Protein AF-A0A953W0I8-F1 (afdb_monomer)

Radius of gyration: 24.33 Å; Cα contacts (8 Å, |Δi|>4): 456; chains: 1; bounding box: 40×57×98 Å

Structure (mmCIF, N/CA/C/O backbone):
data_AF-A0A953W0I8-F1
#
_entry.id   AF-A0A953W0I8-F1
#
loop_
_atom_site.group_PDB
_atom_site.id
_atom_site.type_symbol
_atom_site.label_atom_id
_atom_site.label_alt_id
_atom_site.label_comp_id
_atom_site.label_asym_id
_atom_site.label_entity_id
_atom_site.label_seq_id
_atom_site.pdbx_PDB_ins_code
_atom_site.Cartn_x
_atom_site.Cartn_y
_atom_site.Cartn_z
_atom_site.occupancy
_atom_site.B_iso_or_equiv
_atom_site.auth_seq_id
_atom_site.auth_comp_id
_atom_site.auth_asym_id
_atom_site.auth_atom_id
_atom_site.pdbx_PDB_model_num
ATOM 1 N N . MET A 1 1 ? 16.256 -38.312 -74.883 1.00 40.97 1 MET A N 1
ATOM 2 C CA . MET A 1 1 ? 16.861 -37.307 -73.980 1.00 40.97 1 MET A CA 1
ATOM 3 C C . MET A 1 1 ? 15.732 -36.549 -73.284 1.00 40.97 1 MET A C 1
ATOM 5 O O . MET A 1 1 ? 15.073 -35.750 -73.932 1.00 40.97 1 MET A O 1
ATOM 9 N N . ARG A 1 2 ? 15.419 -36.870 -72.019 1.00 40.88 2 ARG A N 1
ATOM 10 C CA . ARG A 1 2 ? 14.376 -36.195 -71.220 1.00 40.88 2 ARG A CA 1
ATOM 11 C C . ARG A 1 2 ? 15.061 -35.205 -70.275 1.00 40.88 2 ARG A C 1
ATOM 13 O O . ARG A 1 2 ? 15.873 -35.630 -69.461 1.00 40.88 2 ARG A O 1
ATOM 20 N N . ARG A 1 3 ? 14.778 -33.907 -70.413 1.00 48.88 3 ARG A N 1
ATOM 21 C CA . ARG A 1 3 ? 15.246 -32.860 -69.489 1.00 48.88 3 ARG A CA 1
ATOM 22 C C . ARG A 1 3 ? 14.227 -32.731 -68.356 1.00 48.88 3 ARG A C 1
ATOM 24 O O . ARG A 1 3 ? 13.072 -32.412 -68.616 1.00 48.88 3 ARG A O 1
ATOM 31 N N . GLY A 1 4 ? 14.652 -33.051 -67.136 1.00 48.75 4 GLY A N 1
ATOM 32 C CA . GLY A 1 4 ? 13.869 -32.877 -65.916 1.00 48.75 4 GLY A CA 1
ATOM 33 C C . GLY A 1 4 ? 13.930 -31.427 -65.449 1.00 48.75 4 GLY A C 1
ATOM 34 O O . GLY A 1 4 ? 15.011 -30.901 -65.190 1.00 48.75 4 GLY A O 1
ATOM 35 N N . THR A 1 5 ? 12.769 -30.789 -65.373 1.00 65.62 5 THR A N 1
ATOM 36 C CA . THR A 1 5 ? 12.582 -29.453 -64.806 1.00 65.62 5 THR A CA 1
ATOM 37 C C . THR A 1 5 ? 12.522 -29.582 -63.285 1.00 65.62 5 THR A C 1
ATOM 39 O O . THR A 1 5 ? 11.567 -30.146 -62.756 1.00 65.62 5 THR A O 1
ATOM 42 N N . TYR A 1 6 ? 13.542 -29.091 -62.581 1.00 56.19 6 TYR A N 1
ATOM 43 C CA . TYR A 1 6 ? 13.534 -28.992 -61.121 1.00 56.19 6 TYR A CA 1
ATOM 44 C C . TYR A 1 6 ? 12.885 -27.669 -60.710 1.00 56.19 6 TYR A C 1
ATOM 46 O O . TYR A 1 6 ? 13.380 -26.595 -61.048 1.00 56.19 6 TYR A O 1
ATOM 54 N N . LEU A 1 7 ? 11.765 -27.759 -59.992 1.00 57.75 7 LEU A N 1
ATOM 55 C CA . LEU A 1 7 ? 11.126 -26.624 -59.335 1.00 57.75 7 LEU A CA 1
ATOM 56 C C . LEU A 1 7 ? 11.901 -26.333 -58.038 1.00 57.75 7 LEU A C 1
ATOM 58 O O . LEU A 1 7 ? 11.876 -27.131 -57.102 1.00 57.75 7 LEU A O 1
ATOM 62 N N . LEU A 1 8 ? 12.622 -25.214 -57.995 1.00 59.66 8 LEU A N 1
ATOM 63 C CA . LEU A 1 8 ? 13.262 -24.701 -56.782 1.00 59.66 8 LEU A CA 1
ATOM 64 C C . LEU A 1 8 ? 12.187 -24.065 -55.891 1.00 59.66 8 LEU A C 1
ATOM 66 O O . LEU A 1 8 ? 11.743 -22.947 -56.136 1.00 59.66 8 LEU A O 1
ATOM 70 N N . LEU A 1 9 ? 11.761 -24.797 -54.862 1.00 57.03 9 LEU A N 1
ATOM 71 C CA . LEU A 1 9 ? 10.975 -24.262 -53.752 1.00 57.03 9 LEU A CA 1
ATOM 72 C C . LEU A 1 9 ? 11.882 -23.367 -52.897 1.00 57.03 9 LEU A C 1
ATOM 74 O O . LEU A 1 9 ? 12.674 -23.850 -52.090 1.00 57.03 9 LEU A O 1
ATOM 78 N N . THR A 1 10 ? 11.780 -22.053 -53.080 1.00 59.78 10 THR A N 1
ATOM 79 C CA . THR A 1 10 ? 12.361 -21.063 -52.168 1.00 59.78 10 THR A CA 1
ATOM 80 C C . THR A 1 10 ? 11.579 -21.064 -50.859 1.00 59.78 10 THR A C 1
ATOM 82 O O . THR A 1 10 ? 10.475 -20.527 -50.785 1.00 59.78 10 THR A O 1
ATOM 85 N N . VAL A 1 11 ? 12.159 -21.675 -49.829 1.00 58.81 11 VAL A N 1
ATOM 86 C CA . VAL A 1 11 ? 11.712 -21.555 -48.440 1.00 58.81 11 VAL A CA 1
ATOM 87 C C . VAL A 1 11 ? 12.057 -20.141 -47.970 1.00 58.81 11 VAL A C 1
ATOM 89 O O . VAL A 1 11 ? 13.231 -19.797 -47.850 1.00 58.81 11 VAL A O 1
ATOM 92 N N . TRP A 1 12 ? 11.045 -19.301 -47.756 1.00 59.38 12 TRP A N 1
ATOM 93 C CA . TRP A 1 12 ? 11.232 -17.999 -47.118 1.00 59.38 12 TRP A CA 1
ATOM 94 C C . TRP A 1 12 ? 11.411 -18.222 -45.613 1.00 59.38 12 TRP A C 1
ATOM 96 O O . TRP A 1 12 ? 10.558 -18.875 -45.006 1.00 59.38 12 TRP A O 1
ATOM 106 N N . PRO A 1 13 ? 12.488 -17.713 -44.989 1.00 59.22 13 PRO A N 1
ATOM 107 C CA . PRO A 1 13 ? 12.582 -17.717 -43.542 1.00 59.22 13 PRO A CA 1
ATOM 108 C C . PRO A 1 13 ? 11.484 -16.796 -43.008 1.00 59.22 13 PRO A C 1
ATOM 110 O O . PRO A 1 13 ? 11.505 -15.586 -43.234 1.00 59.22 13 PRO A O 1
ATOM 113 N N . LEU A 1 14 ? 10.504 -17.376 -42.318 1.00 62.00 14 LEU A N 1
ATOM 114 C CA . LEU A 1 14 ? 9.618 -16.623 -41.441 1.00 62.00 14 LEU A CA 1
ATOM 115 C C . LEU A 1 14 ? 10.504 -16.056 -40.330 1.00 62.00 14 LEU A C 1
ATOM 117 O O . LEU A 1 14 ? 10.834 -16.755 -39.374 1.00 62.00 14 LEU A O 1
ATOM 121 N N . ALA A 1 15 ? 10.954 -14.813 -40.498 1.00 58.09 15 ALA A N 1
ATOM 122 C CA . ALA A 1 15 ? 11.527 -14.042 -39.411 1.00 58.09 15 ALA A CA 1
ATOM 123 C C . ALA A 1 15 ? 10.448 -13.954 -38.326 1.00 58.09 15 ALA A C 1
ATOM 125 O O . ALA A 1 15 ? 9.425 -13.295 -38.512 1.00 58.09 15 ALA A O 1
ATOM 126 N N . GLY A 1 16 ? 10.633 -14.708 -37.242 1.00 55.56 16 GLY A N 1
ATOM 127 C CA . GLY A 1 16 ? 9.764 -14.627 -36.079 1.00 55.56 16 GLY A CA 1
ATOM 128 C C . GLY A 1 16 ? 9.717 -13.179 -35.606 1.00 55.56 16 GLY A C 1
ATOM 129 O O . GLY A 1 16 ? 10.760 -12.535 -35.491 1.00 55.56 16 GLY A O 1
ATOM 130 N N . LEU A 1 17 ? 8.512 -12.661 -35.379 1.00 57.25 17 LEU A N 1
ATOM 131 C CA . LEU A 1 17 ? 8.310 -11.371 -34.735 1.00 57.25 17 LEU A CA 1
ATOM 132 C C . LEU A 1 17 ? 8.911 -11.473 -33.329 1.00 57.25 17 LEU A C 1
ATOM 134 O O . LEU A 1 17 ? 8.283 -12.024 -32.428 1.00 57.25 17 LEU A O 1
ATOM 138 N N . ALA A 1 18 ? 10.147 -11.007 -33.154 1.00 65.06 18 ALA A N 1
ATOM 139 C CA . ALA A 1 18 ? 10.690 -10.762 -31.830 1.00 65.06 18 ALA A CA 1
ATOM 140 C C . ALA A 1 18 ? 9.845 -9.632 -31.234 1.00 65.06 18 ALA A C 1
ATOM 142 O O . ALA A 1 18 ? 9.978 -8.479 -31.640 1.00 65.06 18 ALA A O 1
ATOM 143 N N . GLN A 1 19 ? 8.893 -9.984 -30.368 1.00 71.38 19 GLN A N 1
ATOM 144 C CA . GLN A 1 19 ? 8.189 -8.987 -29.576 1.00 71.38 19 GLN A CA 1
ATOM 145 C C . GLN A 1 19 ? 9.211 -8.335 -28.653 1.00 71.38 19 GLN A C 1
ATOM 147 O O . GLN A 1 19 ? 9.992 -9.025 -27.997 1.00 71.38 19 GLN A O 1
ATOM 152 N N . ASP A 1 20 ? 9.224 -7.008 -28.663 1.00 83.56 20 ASP A N 1
ATOM 153 C CA . ASP A 1 20 ? 10.023 -6.227 -27.739 1.00 83.56 20 ASP A CA 1
ATOM 154 C C . ASP A 1 20 ? 9.476 -6.456 -26.321 1.00 83.56 20 ASP A C 1
ATOM 156 O O . ASP A 1 20 ? 8.324 -6.130 -26.024 1.00 83.56 20 ASP A O 1
ATOM 160 N N . CYS A 1 21 ? 10.276 -7.120 -25.488 1.00 90.38 21 CYS A N 1
ATOM 161 C CA . CYS A 1 21 ? 9.945 -7.445 -24.102 1.00 90.38 21 CYS A CA 1
ATOM 162 C C . CYS A 1 21 ? 10.618 -6.474 -23.125 1.00 90.38 21 CYS A C 1
ATOM 164 O O . CYS A 1 21 ? 10.757 -6.810 -21.944 1.00 90.38 21 CYS A O 1
ATOM 166 N N . ASP A 1 22 ? 11.074 -5.314 -23.604 1.00 93.69 22 ASP A N 1
ATOM 167 C CA . ASP A 1 22 ? 11.773 -4.345 -22.776 1.00 93.69 22 ASP A CA 1
ATOM 168 C C . ASP A 1 22 ? 10.883 -3.880 -21.620 1.00 93.69 22 ASP A C 1
ATOM 170 O O . ASP A 1 22 ? 9.770 -3.370 -21.784 1.00 93.69 22 ASP A O 1
ATOM 174 N N . VAL A 1 23 ? 11.398 -4.095 -20.410 1.00 96.19 23 VAL A N 1
ATOM 175 C CA . VAL A 1 23 ? 10.730 -3.694 -19.177 1.00 96.19 23 VAL A CA 1
ATOM 176 C C . VAL A 1 23 ? 11.061 -2.238 -18.883 1.00 96.19 23 VAL A C 1
ATOM 178 O O . VAL A 1 23 ? 12.233 -1.856 -18.851 1.00 96.19 23 VAL A O 1
ATOM 181 N N . ALA A 1 24 ? 10.038 -1.437 -18.596 1.00 97.38 24 ALA A N 1
ATOM 182 C CA . ALA A 1 24 ? 10.191 -0.034 -18.235 1.00 97.38 24 ALA A CA 1
ATOM 183 C C . ALA A 1 24 ? 9.480 0.283 -16.915 1.00 97.38 24 ALA A C 1
ATOM 185 O O . ALA A 1 24 ? 8.414 -0.251 -16.621 1.00 97.38 24 ALA A O 1
ATOM 186 N N . LEU A 1 25 ? 10.073 1.179 -16.126 1.00 98.44 25 LEU A N 1
ATOM 187 C CA . LEU A 1 25 ? 9.490 1.721 -14.902 1.00 98.44 25 LEU A CA 1
ATOM 188 C C . LEU A 1 25 ? 9.711 3.234 -14.897 1.00 98.44 25 LEU A C 1
ATOM 190 O O . LEU A 1 25 ? 10.851 3.699 -14.925 1.00 98.44 25 LEU A O 1
ATOM 194 N N . THR A 1 26 ? 8.627 4.004 -14.884 1.00 98.56 26 THR A N 1
ATOM 195 C CA . THR A 1 26 ? 8.666 5.472 -14.902 1.00 98.56 26 THR A CA 1
ATOM 196 C C . THR A 1 26 ? 7.757 6.051 -13.827 1.00 98.56 26 THR A C 1
ATOM 198 O O . THR A 1 26 ? 6.855 5.372 -13.337 1.00 98.56 26 THR A O 1
ATOM 201 N N . ALA A 1 27 ? 8.009 7.301 -13.437 1.00 98.25 27 ALA A N 1
ATOM 202 C CA . ALA A 1 27 ? 7.153 8.009 -12.499 1.00 98.25 27 ALA A CA 1
ATOM 203 C C . ALA A 1 27 ? 7.056 9.494 -12.833 1.00 98.25 27 ALA A C 1
ATOM 205 O O . ALA A 1 27 ? 8.015 10.107 -13.312 1.00 98.25 27 ALA A O 1
ATOM 206 N N . GLN A 1 28 ? 5.902 10.076 -12.528 1.00 97.94 28 GLN A N 1
ATOM 207 C CA . GLN A 1 28 ? 5.607 11.490 -12.700 1.00 97.94 28 GLN A CA 1
ATOM 208 C C . GLN A 1 28 ? 5.030 12.049 -11.397 1.00 97.94 28 GLN A C 1
ATOM 210 O O . GLN A 1 28 ? 4.107 11.483 -10.812 1.00 97.94 28 GLN A O 1
ATOM 215 N N . ALA A 1 29 ? 5.589 13.167 -10.934 1.00 96.50 29 ALA A N 1
ATOM 216 C CA . ALA A 1 29 ? 5.102 13.870 -9.752 1.00 96.50 29 ALA A CA 1
ATOM 217 C C . ALA A 1 29 ? 3.938 14.804 -10.103 1.00 96.50 29 ALA A C 1
ATOM 219 O O . ALA A 1 29 ? 3.983 15.517 -11.107 1.00 96.50 29 ALA A O 1
ATOM 220 N N . ALA A 1 30 ? 2.955 14.868 -9.213 1.00 95.19 30 ALA A N 1
ATOM 221 C CA . ALA A 1 30 ? 1.923 15.897 -9.162 1.00 95.19 30 ALA A CA 1
ATOM 222 C C . ALA A 1 30 ? 1.753 16.354 -7.698 1.00 95.19 30 ALA A C 1
ATOM 224 O O . ALA A 1 30 ? 2.203 15.654 -6.794 1.00 95.19 30 ALA A O 1
ATOM 225 N N . PRO A 1 31 ? 1.137 17.514 -7.403 1.00 93.56 31 PRO A N 1
ATOM 226 C CA . PRO A 1 31 ? 0.945 17.941 -6.016 1.00 93.56 31 PRO A CA 1
ATOM 227 C C . PRO A 1 31 ? 0.287 16.845 -5.163 1.00 93.56 31 PRO A C 1
ATOM 229 O O . PRO A 1 31 ? -0.791 16.350 -5.493 1.00 93.56 31 PRO A O 1
ATOM 232 N N . GLY A 1 32 ? 0.970 16.424 -4.095 1.00 90.94 32 GLY A N 1
ATOM 233 C CA . GLY A 1 32 ? 0.499 15.389 -3.171 1.00 90.94 32 GLY A CA 1
ATOM 234 C C . GLY A 1 32 ? 0.454 13.948 -3.707 1.00 90.94 32 GLY A C 1
ATOM 235 O O . GLY A 1 32 ? 0.084 13.057 -2.945 1.00 90.94 32 GLY A O 1
ATOM 236 N N . THR A 1 33 ? 0.833 13.676 -4.962 1.00 95.31 33 THR A N 1
ATOM 237 C CA . THR A 1 33 ? 0.756 12.331 -5.571 1.00 95.31 33 THR A CA 1
ATOM 238 C C . THR A 1 33 ? 1.920 12.028 -6.519 1.00 95.31 33 THR A C 1
ATOM 240 O O . THR A 1 33 ? 2.614 12.913 -7.016 1.00 95.31 33 THR A O 1
ATOM 243 N N . ILE A 1 34 ? 2.148 10.744 -6.777 1.00 97.00 34 ILE A N 1
ATOM 244 C CA . ILE A 1 34 ? 3.113 10.227 -7.743 1.00 97.00 34 ILE A CA 1
ATOM 245 C C . ILE A 1 34 ? 2.394 9.181 -8.587 1.00 97.00 34 ILE A C 1
ATOM 247 O O . ILE A 1 34 ? 1.910 8.185 -8.055 1.00 97.00 34 ILE A O 1
ATOM 251 N N . SER A 1 35 ? 2.336 9.394 -9.897 1.00 98.00 35 SER A N 1
ATOM 252 C CA . SER A 1 35 ? 1.927 8.352 -10.841 1.00 98.00 35 SER A CA 1
ATOM 253 C C . SER A 1 35 ? 3.139 7.482 -11.156 1.00 98.00 35 SER A C 1
ATOM 255 O O . SER A 1 35 ? 4.207 8.017 -11.448 1.00 98.00 35 SER A O 1
ATOM 257 N N . VAL A 1 36 ? 2.996 6.165 -11.061 1.00 98.38 36 VAL A N 1
ATOM 258 C CA . VAL A 1 36 ? 4.018 5.175 -11.406 1.00 98.38 36 VAL A CA 1
ATOM 259 C C . VAL A 1 36 ? 3.461 4.296 -12.510 1.00 98.38 36 VAL A C 1
ATOM 261 O O . VAL A 1 36 ? 2.373 3.746 -12.367 1.00 98.38 36 VAL A O 1
ATOM 264 N N . HIS A 1 37 ? 4.229 4.151 -13.581 1.00 98.56 37 HIS A N 1
ATOM 265 C CA . HIS A 1 37 ? 3.887 3.317 -14.723 1.00 98.56 37 HIS A CA 1
ATOM 266 C C . HIS A 1 37 ? 4.957 2.241 -14.902 1.00 98.56 37 HIS A C 1
ATOM 268 O O . HIS A 1 37 ? 6.143 2.558 -15.059 1.00 98.56 37 HIS A O 1
ATOM 274 N N . TYR A 1 38 ? 4.536 0.980 -14.863 1.00 98.38 38 TYR A N 1
ATOM 275 C CA . TYR A 1 38 ? 5.368 -0.196 -15.086 1.00 98.38 38 TYR A CA 1
ATOM 276 C C . TYR A 1 38 ? 4.887 -0.954 -16.324 1.00 98.38 38 TYR A C 1
ATOM 278 O O . TYR A 1 38 ? 3.721 -1.321 -16.409 1.00 98.38 38 TYR A O 1
ATOM 286 N N . SER A 1 39 ? 5.806 -1.226 -17.248 1.00 97.94 39 SER A N 1
ATOM 287 C CA . SER A 1 39 ? 5.556 -1.952 -18.493 1.00 97.94 39 SER A CA 1
ATOM 288 C C . SER A 1 39 ? 6.395 -3.220 -18.524 1.00 97.94 39 SER A C 1
ATOM 290 O O . SER A 1 39 ? 7.620 -3.140 -18.464 1.00 97.94 39 SER A O 1
ATOM 292 N N . ALA A 1 40 ? 5.752 -4.375 -18.672 1.00 96.88 40 ALA A N 1
ATOM 293 C CA . ALA A 1 40 ? 6.387 -5.663 -18.933 1.00 96.88 40 ALA A CA 1
ATOM 294 C C . ALA A 1 40 ? 5.580 -6.439 -19.996 1.00 96.88 40 ALA A C 1
ATOM 296 O O . ALA A 1 40 ? 4.850 -7.371 -19.652 1.00 96.88 40 ALA A O 1
ATOM 297 N N . PRO A 1 41 ? 5.704 -6.091 -21.294 1.00 96.00 41 PRO A N 1
ATOM 298 C CA . PRO A 1 41 ? 4.781 -6.541 -22.348 1.00 96.00 41 PRO A CA 1
ATOM 299 C C . PRO A 1 41 ? 4.666 -8.065 -22.501 1.00 96.00 41 PRO A C 1
ATOM 301 O O . PRO A 1 41 ? 3.634 -8.589 -22.913 1.00 96.00 41 PRO A O 1
ATOM 304 N N . CYS A 1 42 ? 5.725 -8.793 -22.142 1.00 95.06 42 CYS A N 1
ATOM 305 C CA . CYS A 1 42 ? 5.791 -10.253 -22.225 1.00 95.06 42 CYS A CA 1
ATOM 306 C C . CYS A 1 42 ? 5.364 -10.964 -20.929 1.00 95.06 42 CYS A C 1
ATOM 308 O O . CYS A 1 42 ? 5.534 -12.177 -20.806 1.00 95.06 42 CYS A O 1
ATOM 310 N N . ALA A 1 43 ? 4.818 -10.223 -19.964 1.00 95.00 43 ALA A N 1
ATOM 311 C CA . ALA A 1 43 ? 4.348 -10.725 -18.680 1.00 95.00 43 ALA A CA 1
ATOM 312 C C . ALA A 1 43 ? 2.930 -10.203 -18.357 1.00 95.00 43 ALA A C 1
ATOM 314 O O . ALA A 1 43 ? 2.760 -9.468 -17.382 1.00 95.00 43 ALA A O 1
ATOM 315 N N . PRO A 1 44 ? 1.903 -10.550 -19.156 1.00 96.38 44 PRO A N 1
ATOM 316 C CA . PRO A 1 44 ? 0.519 -10.196 -18.850 1.00 96.38 44 PRO A CA 1
ATOM 317 C C . PRO A 1 44 ? -0.012 -11.000 -17.655 1.00 96.38 44 PRO A C 1
ATOM 319 O O . PRO A 1 44 ? 0.342 -12.171 -17.494 1.00 96.38 44 PRO A O 1
ATOM 322 N N . TYR A 1 45 ? -0.876 -10.392 -16.836 1.00 94.94 45 TYR A N 1
ATOM 323 C CA . TYR A 1 45 ? -1.443 -11.006 -15.619 1.00 94.94 45 TYR A CA 1
ATOM 324 C C . TYR A 1 45 ? -0.386 -11.552 -14.648 1.00 94.94 45 TYR A C 1
ATOM 326 O O . TYR A 1 45 ? -0.602 -12.528 -13.918 1.00 94.94 45 TYR A O 1
ATOM 334 N N . ALA A 1 46 ? 0.805 -10.960 -14.673 1.00 94.38 46 ALA A N 1
ATOM 335 C CA . ALA A 1 46 ? 1.911 -11.392 -13.851 1.00 94.38 46 ALA A CA 1
ATOM 336 C C . ALA A 1 46 ? 1.770 -10.788 -12.451 1.00 94.38 46 ALA A C 1
ATOM 338 O O . ALA A 1 46 ? 1.560 -9.579 -12.326 1.00 94.38 46 ALA A O 1
ATOM 339 N N . PRO A 1 47 ? 1.923 -11.591 -11.383 1.00 94.69 47 PRO A N 1
ATOM 340 C CA . PRO A 1 47 ? 2.020 -11.042 -10.043 1.00 94.69 47 PRO A CA 1
ATOM 341 C C . PRO A 1 47 ? 3.292 -10.214 -9.913 1.00 94.69 47 PRO A C 1
ATOM 343 O O . PRO A 1 47 ? 4.382 -10.678 -10.268 1.00 94.69 47 PRO A O 1
ATOM 346 N N . VAL A 1 48 ? 3.158 -9.030 -9.330 1.00 94.88 48 VAL A N 1
ATOM 347 C CA . VAL A 1 48 ? 4.287 -8.153 -9.040 1.00 94.88 48 VAL A CA 1
ATOM 348 C C . VAL A 1 48 ? 4.281 -7.738 -7.577 1.00 94.88 48 VAL A C 1
ATOM 350 O O . VAL A 1 48 ? 3.232 -7.578 -6.968 1.00 94.88 48 VAL A O 1
ATOM 353 N N . SER A 1 49 ? 5.462 -7.566 -6.995 1.00 95.19 49 SER A N 1
ATOM 354 C CA . SER A 1 49 ? 5.632 -6.996 -5.660 1.00 95.19 49 SER A CA 1
ATOM 355 C C . SER A 1 49 ? 6.122 -5.563 -5.793 1.00 95.19 49 SER A C 1
ATOM 357 O O . SER A 1 49 ? 7.165 -5.314 -6.398 1.00 95.19 49 SER A O 1
ATOM 359 N N . VAL A 1 50 ? 5.377 -4.621 -5.228 1.00 96.50 50 VAL A N 1
ATOM 360 C CA . VAL A 1 50 ? 5.697 -3.197 -5.226 1.00 96.50 50 VAL A CA 1
ATOM 361 C C . VAL A 1 50 ? 6.174 -2.817 -3.834 1.00 96.50 50 VAL A C 1
ATOM 363 O O . VAL A 1 50 ? 5.445 -2.948 -2.855 1.00 96.50 50 VAL A O 1
ATOM 366 N N . THR A 1 51 ? 7.413 -2.345 -3.730 1.00 96.06 51 THR A N 1
ATOM 367 C CA . THR A 1 51 ? 7.947 -1.751 -2.500 1.00 96.06 51 THR A CA 1
ATOM 368 C C . THR A 1 51 ? 8.005 -0.242 -2.658 1.00 96.06 51 THR A C 1
ATOM 370 O O . THR A 1 51 ? 8.743 0.272 -3.497 1.00 96.06 51 THR A O 1
ATOM 373 N N . TYR A 1 52 ? 7.229 0.461 -1.840 1.00 94.81 52 TYR A N 1
ATOM 374 C CA . TYR A 1 52 ? 7.135 1.914 -1.798 1.00 94.81 52 TYR A CA 1
ATOM 375 C C . TYR A 1 52 ? 7.523 2.396 -0.396 1.00 94.81 52 TYR A C 1
ATOM 377 O O . TYR A 1 52 ? 6.756 2.295 0.567 1.00 94.81 52 TYR A O 1
ATOM 385 N N . GLY A 1 53 ? 8.770 2.852 -0.257 1.00 90.50 53 GLY A N 1
ATOM 386 C CA . GLY A 1 53 ? 9.357 3.158 1.047 1.00 90.50 53 GLY A CA 1
ATOM 387 C C . GLY A 1 53 ? 9.376 1.926 1.971 1.00 90.50 53 GLY A C 1
ATOM 388 O O . GLY A 1 53 ? 9.909 0.888 1.582 1.00 90.50 53 GLY A O 1
ATOM 389 N N . PRO A 1 54 ? 8.822 2.004 3.197 1.00 89.62 54 PRO A N 1
ATOM 390 C CA . PRO A 1 54 ? 8.799 0.876 4.131 1.00 89.62 54 PRO A CA 1
ATOM 391 C C . PRO A 1 54 ? 7.649 -0.116 3.881 1.00 89.62 54 PRO A C 1
ATOM 393 O O . PRO A 1 54 ? 7.525 -1.105 4.613 1.00 89.62 54 PRO A O 1
ATOM 396 N N . VAL A 1 55 ? 6.795 0.142 2.889 1.00 92.44 55 VAL A N 1
ATOM 397 C CA . VAL A 1 55 ? 5.584 -0.632 2.600 1.00 92.44 55 VAL A CA 1
ATOM 398 C C . VAL A 1 55 ? 5.818 -1.510 1.380 1.00 92.44 55 VAL A C 1
ATOM 400 O O . VAL A 1 55 ? 6.370 -1.056 0.381 1.00 92.44 55 VAL A O 1
ATOM 403 N N . THR A 1 56 ? 5.378 -2.762 1.458 1.00 93.56 56 THR A N 1
ATOM 404 C CA . THR A 1 56 ? 5.358 -3.682 0.318 1.00 93.56 56 THR A CA 1
ATOM 405 C C . THR A 1 56 ? 3.934 -4.178 0.136 1.00 93.56 56 THR A C 1
ATOM 407 O O . THR A 1 56 ? 3.297 -4.532 1.127 1.00 93.56 56 THR A O 1
ATOM 410 N N . PHE A 1 57 ? 3.453 -4.206 -1.102 1.00 93.88 57 PHE A N 1
ATOM 411 C CA . PHE A 1 57 ? 2.160 -4.767 -1.486 1.00 93.88 57 PHE A CA 1
ATOM 412 C C . PHE A 1 57 ? 2.263 -5.462 -2.848 1.00 93.88 57 PHE A C 1
ATOM 414 O O . PHE A 1 57 ? 3.173 -5.176 -3.623 1.00 93.88 57 PHE A O 1
ATOM 421 N N . GLY A 1 58 ? 1.384 -6.421 -3.119 1.00 93.62 58 GLY A N 1
ATOM 422 C CA . GLY A 1 58 ? 1.390 -7.206 -4.351 1.00 93.62 58 GLY A CA 1
ATOM 423 C C . GLY A 1 58 ? 0.332 -6.731 -5.336 1.00 93.62 58 GLY A C 1
ATOM 424 O O . GLY A 1 58 ? -0.829 -6.695 -4.968 1.00 93.62 58 GLY A O 1
ATOM 425 N N . GLU A 1 59 ? 0.700 -6.438 -6.575 1.00 95.06 59 GLU A N 1
ATOM 426 C CA . GLU A 1 59 ? -0.210 -6.067 -7.668 1.00 95.06 59 GLU A CA 1
ATOM 427 C C . GLU A 1 59 ? -0.203 -7.141 -8.770 1.00 95.06 59 GLU A C 1
ATOM 429 O O . GLU A 1 59 ? 0.492 -8.159 -8.673 1.00 95.06 59 GLU A O 1
ATOM 434 N N . GLU A 1 60 ? -0.974 -6.921 -9.830 1.00 95.19 60 GLU A N 1
ATOM 435 C CA . GLU A 1 60 ? -0.970 -7.749 -11.035 1.00 95.19 60 GLU A CA 1
ATOM 436 C C . GLU A 1 60 ? -0.895 -6.850 -12.274 1.00 95.19 60 GLU A C 1
ATOM 438 O O . GLU A 1 60 ? -1.570 -5.823 -12.338 1.00 95.19 60 GLU A O 1
ATOM 443 N N . THR A 1 61 ? -0.064 -7.212 -13.252 1.00 96.06 61 THR A N 1
ATOM 444 C CA . THR A 1 61 ? -0.057 -6.515 -14.544 1.00 96.06 61 THR A CA 1
ATOM 445 C C . THR A 1 61 ? -1.327 -6.817 -15.339 1.00 96.06 61 THR A C 1
ATOM 447 O O . THR A 1 61 ? -1.940 -7.874 -15.215 1.00 96.06 61 THR A O 1
ATOM 450 N N . GLY A 1 62 ? -1.720 -5.892 -16.206 1.00 96.25 62 GLY A N 1
ATOM 451 C CA . GLY A 1 62 ? -2.850 -6.045 -17.109 1.00 96.25 62 GLY A CA 1
ATOM 452 C C . GLY A 1 62 ? -2.616 -7.066 -18.224 1.00 96.25 62 GLY A C 1
ATOM 453 O O . GLY A 1 62 ? -1.587 -7.740 -18.313 1.00 96.25 62 GLY A O 1
ATOM 454 N N . VAL A 1 63 ? -3.596 -7.144 -19.126 1.00 97.00 63 VAL A N 1
ATOM 455 C CA . VAL A 1 63 ? -3.588 -8.020 -20.315 1.00 97.00 63 VAL A CA 1
ATOM 456 C C . VAL A 1 63 ? -2.440 -7.726 -21.286 1.00 97.00 63 VAL A C 1
ATOM 458 O O . VAL A 1 63 ? -2.037 -8.586 -22.062 1.00 97.00 63 VAL A O 1
ATOM 461 N N . ASP A 1 64 ? -1.923 -6.508 -21.243 1.00 96.25 64 ASP A N 1
ATOM 462 C CA . ASP A 1 64 ? -0.832 -5.971 -22.051 1.00 96.25 64 ASP A CA 1
ATOM 463 C C . ASP A 1 64 ? 0.483 -5.859 -21.262 1.00 96.25 64 ASP A C 1
ATOM 465 O O . ASP A 1 64 ? 1.453 -5.270 -21.741 1.00 96.25 64 ASP A O 1
ATOM 469 N N . GLY A 1 65 ? 0.523 -6.413 -20.045 1.00 96.69 65 GLY A N 1
ATOM 470 C CA . GLY A 1 65 ? 1.696 -6.355 -19.181 1.00 96.69 65 GLY A CA 1
ATOM 471 C C . GLY A 1 65 ? 1.923 -4.994 -18.518 1.00 96.69 65 GLY A C 1
ATOM 472 O O . GLY A 1 65 ? 3.015 -4.766 -18.001 1.00 96.69 65 GLY A O 1
ATOM 473 N N . GLN A 1 66 ? 0.935 -4.094 -18.527 1.00 97.81 66 GLN A N 1
ATOM 474 C CA . GLN A 1 66 ? 1.040 -2.768 -17.913 1.00 97.81 66 GLN A CA 1
ATOM 475 C C . GLN A 1 66 ? 0.513 -2.747 -16.476 1.00 97.81 66 GLN A C 1
ATOM 477 O O . GLN A 1 66 ? -0.421 -3.467 -16.131 1.00 97.81 66 GLN A O 1
ATOM 482 N N . LEU A 1 67 ? 1.089 -1.898 -15.633 1.00 97.56 67 LEU A N 1
ATOM 483 C CA . LEU A 1 67 ? 0.590 -1.580 -14.300 1.00 97.56 67 LEU A CA 1
ATOM 484 C C . LEU A 1 67 ? 0.732 -0.076 -14.055 1.00 97.56 67 LEU A C 1
ATOM 486 O O . LEU A 1 67 ? 1.842 0.457 -14.055 1.00 97.56 67 LEU A O 1
ATOM 490 N N . ASP A 1 68 ? -0.394 0.575 -13.781 1.00 98.06 68 ASP A N 1
ATOM 491 C CA . ASP A 1 68 ? -0.470 1.989 -13.427 1.00 98.06 68 ASP A CA 1
ATOM 492 C C . ASP A 1 68 ? -0.889 2.148 -11.965 1.00 98.06 68 ASP A C 1
ATOM 494 O O . ASP A 1 68 ? -1.908 1.610 -11.531 1.00 98.06 68 ASP A O 1
ATOM 498 N N . LEU A 1 69 ? -0.110 2.912 -11.200 1.00 97.44 69 LEU A N 1
ATOM 499 C CA . LEU A 1 69 ? -0.363 3.188 -9.789 1.00 97.44 69 LEU A CA 1
ATOM 500 C C . LEU A 1 69 ? -0.358 4.689 -9.530 1.00 97.44 69 LEU A C 1
ATOM 502 O O . LEU A 1 69 ? 0.584 5.388 -9.895 1.00 97.44 69 LEU A O 1
ATOM 506 N N . THR A 1 70 ? -1.358 5.170 -8.799 1.00 97.31 70 THR A N 1
ATOM 507 C CA . THR A 1 70 ? -1.342 6.516 -8.218 1.00 97.31 70 THR A CA 1
ATOM 508 C C . THR A 1 70 ? -1.035 6.390 -6.738 1.00 97.31 70 THR A C 1
ATOM 510 O O . THR A 1 70 ? -1.879 5.940 -5.965 1.00 97.31 70 THR A O 1
ATOM 513 N N . LEU A 1 71 ? 0.179 6.765 -6.349 1.00 95.88 71 LEU A N 1
ATOM 514 C CA . LEU A 1 71 ? 0.669 6.709 -4.977 1.00 95.88 71 LEU A CA 1
ATOM 515 C C . LEU A 1 71 ? 0.552 8.095 -4.327 1.00 95.88 71 LEU A C 1
ATOM 517 O O . LEU A 1 71 ? 0.843 9.098 -4.983 1.00 95.88 71 LEU A O 1
ATOM 521 N N . PRO A 1 72 ? 0.173 8.205 -3.044 1.00 94.62 72 PRO A N 1
ATOM 522 C CA . PRO A 1 72 ? 0.288 9.473 -2.334 1.00 94.62 72 PRO A CA 1
ATOM 523 C C . PRO A 1 72 ? 1.762 9.863 -2.200 1.00 94.62 72 PRO A C 1
ATOM 525 O O . PRO A 1 72 ? 2.605 9.002 -1.987 1.00 94.62 72 PRO A O 1
ATOM 528 N N . ALA A 1 73 ? 2.092 11.150 -2.276 1.00 93.69 73 ALA A N 1
ATOM 529 C CA . ALA A 1 73 ? 3.460 11.612 -2.067 1.00 93.69 73 ALA A CA 1
ATOM 530 C C . ALA A 1 73 ? 3.816 11.579 -0.575 1.00 93.69 73 ALA A C 1
ATOM 532 O O . ALA A 1 73 ? 3.279 12.351 0.226 1.00 93.69 73 ALA A O 1
ATOM 533 N N . LEU A 1 74 ? 4.736 10.690 -0.201 1.00 91.62 74 LEU A N 1
ATOM 534 C CA . LEU A 1 74 ? 5.109 10.455 1.191 1.00 91.62 74 LEU A CA 1
ATOM 535 C C . LEU A 1 74 ? 6.467 11.064 1.538 1.00 91.62 74 LEU A C 1
ATOM 537 O O . LEU A 1 74 ? 7.471 10.843 0.861 1.00 91.62 74 LEU A O 1
ATOM 541 N N . SER A 1 75 ? 6.517 11.802 2.644 1.00 90.31 75 SER A N 1
ATOM 542 C CA . SER A 1 75 ? 7.756 12.373 3.167 1.00 90.31 75 SER A CA 1
ATOM 543 C C . SER A 1 75 ? 8.753 11.264 3.510 1.00 90.31 75 SER A C 1
ATOM 545 O O . SER A 1 75 ? 8.443 10.354 4.276 1.00 90.31 75 SER A O 1
ATOM 547 N N . GLY A 1 76 ? 9.977 11.380 2.992 1.00 89.44 76 GLY A N 1
ATOM 548 C CA . GLY A 1 76 ? 11.063 10.426 3.239 1.00 89.44 76 GLY A CA 1
ATOM 549 C C . GLY A 1 76 ? 11.060 9.199 2.323 1.00 89.44 76 GLY A C 1
ATOM 550 O O . GLY A 1 76 ? 11.984 8.394 2.409 1.00 89.44 76 GLY A O 1
ATOM 551 N N . VAL A 1 77 ? 10.079 9.063 1.426 1.00 92.00 77 VAL A N 1
ATOM 552 C CA . VAL A 1 77 ? 10.059 8.003 0.413 1.00 92.00 77 VAL A CA 1
ATOM 553 C C . VAL A 1 77 ? 10.627 8.543 -0.894 1.00 92.00 77 VAL A C 1
ATOM 555 O O . VAL A 1 77 ? 10.061 9.445 -1.503 1.00 92.00 77 VAL A O 1
ATOM 558 N N . THR A 1 78 ? 11.763 7.997 -1.324 1.00 94.06 78 THR A N 1
ATOM 559 C CA . THR A 1 78 ? 12.500 8.471 -2.510 1.00 94.06 78 THR A CA 1
ATOM 560 C C . THR A 1 78 ? 12.657 7.410 -3.591 1.00 94.06 78 THR A C 1
ATOM 562 O O . THR A 1 78 ? 13.171 7.705 -4.668 1.00 94.06 78 THR A O 1
ATOM 565 N N . THR A 1 79 ? 12.224 6.180 -3.328 1.00 95.75 79 THR A N 1
ATOM 566 C CA . THR A 1 79 ? 12.334 5.067 -4.266 1.00 95.75 79 THR A CA 1
ATOM 567 C C . THR A 1 79 ? 11.049 4.257 -4.315 1.00 95.75 79 THR A C 1
ATOM 569 O O . THR A 1 79 ? 10.321 4.132 -3.325 1.00 95.75 79 THR A O 1
ATOM 572 N N . VAL A 1 80 ? 10.797 3.682 -5.486 1.00 97.75 80 VAL A N 1
ATOM 573 C CA . VAL A 1 80 ? 9.845 2.593 -5.685 1.00 97.75 80 VAL A CA 1
ATOM 574 C C . VAL A 1 80 ? 10.576 1.433 -6.350 1.00 97.75 80 VAL A C 1
ATOM 576 O O . VAL A 1 80 ? 11.407 1.644 -7.234 1.00 97.75 80 VAL A O 1
ATOM 579 N N . ARG A 1 81 ? 10.280 0.213 -5.913 1.00 98.06 81 ARG A N 1
ATOM 580 C CA . ARG A 1 81 ? 10.756 -1.022 -6.537 1.00 98.06 81 ARG A CA 1
ATOM 581 C C . ARG A 1 81 ? 9.566 -1.827 -7.017 1.00 98.06 81 ARG A C 1
ATOM 583 O O . ARG A 1 81 ? 8.661 -2.072 -6.226 1.00 98.06 81 ARG A O 1
ATOM 590 N N . VAL A 1 82 ? 9.609 -2.295 -8.256 1.00 97.75 82 VAL A N 1
ATOM 591 C CA . VAL A 1 82 ? 8.672 -3.293 -8.783 1.00 97.75 82 VAL A CA 1
ATOM 592 C C . VAL A 1 82 ? 9.444 -4.575 -9.060 1.00 97.75 82 VAL A C 1
ATOM 594 O O . VAL A 1 82 ? 10.476 -4.551 -9.729 1.00 97.75 82 VAL A O 1
ATOM 597 N N . GLN A 1 83 ? 8.977 -5.694 -8.516 1.00 96.25 83 GLN A N 1
ATOM 598 C CA . GLN A 1 83 ? 9.589 -7.004 -8.701 1.00 96.25 83 GLN A CA 1
ATOM 599 C C . GLN A 1 83 ? 8.606 -7.973 -9.356 1.00 96.25 83 GLN A C 1
ATOM 601 O O . GLN A 1 83 ? 7.529 -8.214 -8.816 1.00 96.25 83 GLN A O 1
ATOM 606 N N . THR A 1 84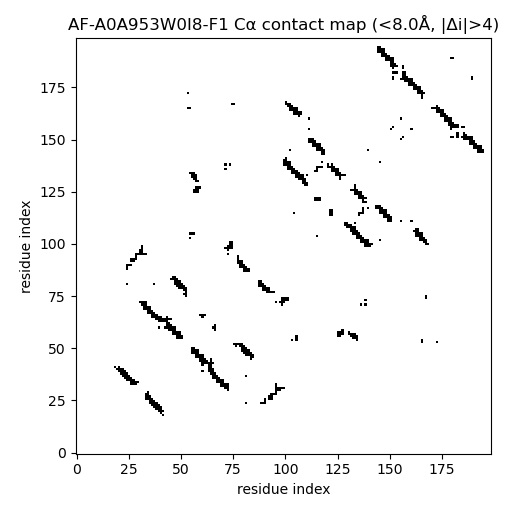 ? 9.028 -8.589 -10.458 1.00 93.81 84 THR A N 1
ATOM 607 C CA . THR A 1 84 ? 8.262 -9.585 -11.218 1.00 93.81 84 THR A CA 1
ATOM 608 C C . THR A 1 84 ? 9.085 -10.870 -11.281 1.00 93.81 84 THR A C 1
ATOM 610 O O . THR A 1 84 ? 10.145 -10.925 -11.909 1.00 93.81 84 THR A O 1
ATOM 613 N N . GLY A 1 85 ? 8.651 -11.912 -10.567 1.00 90.06 85 GLY A N 1
ATOM 614 C CA . GLY A 1 85 ? 9.462 -13.118 -10.371 1.00 90.06 85 GLY A CA 1
ATOM 615 C C . GLY A 1 85 ? 10.783 -12.812 -9.645 1.00 90.06 85 GLY A C 1
ATOM 616 O O . GLY A 1 85 ? 10.782 -12.292 -8.528 1.00 90.06 85 GLY A O 1
ATOM 617 N N . SER A 1 86 ? 11.916 -13.140 -10.273 1.00 89.19 86 SER A N 1
ATOM 618 C CA . SER A 1 86 ? 13.262 -12.838 -9.755 1.00 89.19 86 SER A CA 1
ATOM 619 C C . SER A 1 86 ? 13.823 -11.490 -10.219 1.00 89.19 86 SER A C 1
ATOM 621 O O . SER A 1 86 ? 14.882 -11.088 -9.742 1.00 89.19 86 SER A O 1
ATOM 623 N N . ALA A 1 87 ? 13.168 -10.812 -11.166 1.00 93.56 87 ALA A N 1
ATOM 624 C CA . ALA A 1 87 ? 13.627 -9.534 -11.700 1.00 93.56 87 ALA A CA 1
ATOM 625 C C . ALA A 1 87 ? 13.085 -8.379 -10.852 1.00 93.56 87 ALA A C 1
ATOM 627 O O . ALA A 1 87 ? 11.883 -8.309 -10.608 1.00 93.56 87 ALA A O 1
ATOM 628 N N . ALA A 1 88 ? 13.964 -7.476 -10.418 1.00 96.50 88 ALA A N 1
ATOM 629 C CA . ALA A 1 88 ? 13.609 -6.283 -9.657 1.00 96.50 88 ALA A CA 1
ATOM 630 C C . ALA A 1 88 ? 14.032 -5.025 -10.420 1.00 96.50 88 ALA A C 1
ATOM 632 O O . ALA A 1 88 ? 15.144 -4.955 -10.944 1.00 96.50 88 ALA A O 1
ATOM 633 N N . HIS A 1 89 ? 13.148 -4.033 -10.443 1.00 97.44 89 HIS A N 1
ATOM 634 C CA . HIS A 1 89 ? 13.342 -2.753 -11.107 1.00 97.44 89 HIS A CA 1
ATOM 635 C C . HIS A 1 89 ? 13.162 -1.639 -10.084 1.00 97.44 89 HIS A C 1
ATOM 637 O O . HIS A 1 89 ? 12.093 -1.504 -9.491 1.00 97.44 89 HIS A O 1
ATOM 643 N N . ASP A 1 90 ? 14.220 -0.866 -9.868 1.00 97.75 90 ASP A N 1
ATOM 644 C CA . ASP A 1 90 ? 14.231 0.281 -8.967 1.00 97.75 90 ASP A CA 1
ATOM 645 C C . ASP A 1 90 ? 14.081 1.577 -9.751 1.00 97.75 90 ASP A C 1
ATOM 647 O O . ASP A 1 90 ? 14.702 1.762 -10.798 1.00 97.75 90 ASP A O 1
ATOM 651 N N . LEU A 1 91 ? 13.312 2.506 -9.197 1.00 98.00 91 LEU A N 1
ATOM 652 C CA . LEU A 1 91 ? 13.183 3.856 -9.712 1.00 98.00 91 LEU A CA 1
ATOM 653 C C . LEU A 1 91 ? 13.339 4.860 -8.571 1.00 98.00 91 LEU A C 1
ATOM 655 O O . LEU A 1 91 ? 12.648 4.787 -7.553 1.00 98.00 91 LEU A O 1
ATOM 659 N N . THR A 1 92 ? 14.235 5.829 -8.762 1.00 97.88 92 THR A N 1
ATOM 660 C CA . THR A 1 92 ? 14.276 7.032 -7.928 1.00 97.88 92 THR A CA 1
ATOM 661 C C . THR A 1 92 ? 13.109 7.930 -8.302 1.00 97.88 92 THR A C 1
ATOM 663 O O . THR A 1 92 ? 12.919 8.277 -9.466 1.00 97.88 92 THR A O 1
ATOM 666 N N . LEU A 1 93 ? 12.324 8.302 -7.302 1.00 97.06 93 LEU A N 1
ATOM 667 C CA . LEU A 1 93 ? 11.118 9.080 -7.494 1.00 97.06 93 LEU A CA 1
ATOM 668 C C . LEU A 1 93 ? 11.440 10.564 -7.683 1.00 97.06 93 LEU A C 1
ATOM 670 O O . LEU A 1 93 ? 12.345 11.087 -7.022 1.00 97.06 93 LEU A O 1
ATOM 674 N N . PRO A 1 94 ? 10.688 11.264 -8.549 1.00 95.50 94 PRO A N 1
ATOM 675 C CA . PRO A 1 94 ? 10.790 12.710 -8.648 1.00 95.50 94 PRO A CA 1
ATOM 676 C C . PRO A 1 94 ? 10.412 13.371 -7.310 1.00 95.50 94 PRO A C 1
ATOM 678 O O . PRO A 1 94 ? 9.534 12.870 -6.601 1.00 95.50 94 PRO A O 1
ATOM 681 N N . PRO A 1 95 ? 11.040 14.504 -6.949 1.00 91.94 95 PRO A N 1
ATOM 682 C CA . PRO A 1 95 ? 10.643 15.254 -5.766 1.00 91.94 95 PRO A CA 1
ATOM 683 C C . PRO A 1 95 ? 9.217 15.789 -5.936 1.00 91.94 95 PRO A C 1
ATOM 685 O O . PRO A 1 95 ? 8.841 16.247 -7.016 1.00 91.94 95 PRO A O 1
ATOM 688 N N . VAL A 1 96 ? 8.443 15.775 -4.853 1.00 91.44 96 VAL A N 1
ATOM 689 C CA . VAL A 1 96 ? 7.068 16.282 -4.835 1.00 91.44 96 VAL A CA 1
ATOM 690 C C . VAL A 1 96 ? 6.947 17.361 -3.769 1.00 91.44 96 VAL A C 1
ATOM 692 O O . VAL A 1 96 ? 7.370 17.162 -2.627 1.00 91.44 96 VAL A O 1
ATOM 695 N N . ALA A 1 97 ? 6.373 18.505 -4.136 1.00 84.06 97 ALA A N 1
ATOM 696 C CA . ALA A 1 97 ? 5.934 19.487 -3.152 1.00 84.06 97 ALA A CA 1
ATOM 697 C C . ALA A 1 97 ? 4.814 18.886 -2.282 1.00 84.06 97 ALA A C 1
ATOM 699 O O . ALA A 1 97 ? 4.056 18.031 -2.737 1.00 84.06 97 ALA A O 1
ATOM 700 N N . ASP A 1 98 ? 4.715 19.322 -1.029 1.00 85.25 98 ASP A N 1
ATOM 701 C CA . ASP A 1 98 ? 3.636 18.916 -0.115 1.00 85.25 98 ASP A CA 1
ATOM 702 C C . ASP A 1 98 ? 3.586 17.413 0.215 1.00 85.25 98 ASP A C 1
ATOM 704 O O . ASP A 1 98 ? 2.528 16.873 0.542 1.00 85.25 98 ASP A O 1
ATOM 708 N N . ALA A 1 99 ? 4.735 16.728 0.168 1.00 87.50 99 ALA A N 1
ATOM 709 C CA . ALA A 1 99 ? 4.839 15.347 0.625 1.00 87.50 99 ALA A CA 1
ATOM 710 C C . ALA A 1 99 ? 4.410 15.231 2.098 1.00 87.50 99 ALA A C 1
ATOM 712 O O . ALA A 1 99 ? 4.931 15.921 2.981 1.00 87.50 99 ALA A O 1
ATOM 713 N N . GLN A 1 100 ? 3.455 14.345 2.369 1.00 88.38 100 GLN A N 1
ATOM 714 C CA . GLN A 1 100 ? 2.822 14.247 3.678 1.00 88.38 100 GLN A CA 1
ATOM 715 C C . GLN A 1 100 ? 3.472 13.165 4.533 1.00 88.38 100 GLN A C 1
ATOM 717 O O . GLN A 1 100 ? 4.104 12.224 4.049 1.00 88.38 100 GLN A O 1
ATOM 722 N N . ARG A 1 101 ? 3.296 13.282 5.847 1.00 90.62 101 ARG A N 1
ATOM 723 C CA . ARG A 1 101 ? 3.530 12.141 6.735 1.00 90.62 101 ARG A CA 1
ATOM 724 C C . ARG A 1 101 ? 2.473 11.083 6.447 1.00 90.62 101 ARG A C 1
ATOM 726 O O . ARG A 1 101 ? 1.416 11.400 5.913 1.00 90.62 101 ARG A O 1
ATOM 733 N N . PHE A 1 102 ? 2.740 9.843 6.828 1.00 91.88 102 PHE A N 1
ATOM 734 C CA . PHE A 1 102 ? 1.791 8.765 6.600 1.00 91.88 102 PHE A CA 1
ATOM 735 C C . PHE A 1 102 ? 1.783 7.753 7.725 1.00 91.88 102 PHE A C 1
ATOM 737 O O . PHE A 1 102 ? 2.763 7.587 8.458 1.00 91.88 102 PHE A O 1
ATOM 744 N N . VAL A 1 103 ? 0.661 7.055 7.783 1.00 92.69 103 VAL A N 1
ATOM 745 C CA . VAL A 1 103 ? 0.517 5.778 8.457 1.00 92.69 103 VAL A CA 1
ATOM 746 C C . VAL A 1 103 ? 0.129 4.760 7.401 1.00 92.69 103 VAL A C 1
ATOM 748 O O . VAL A 1 103 ? -0.701 5.044 6.538 1.00 92.69 103 VAL A O 1
ATOM 751 N N . ALA A 1 104 ? 0.744 3.588 7.451 1.00 93.12 104 ALA A N 1
ATOM 752 C CA . ALA A 1 104 ? 0.377 2.475 6.607 1.00 93.12 104 ALA A CA 1
ATOM 753 C C . ALA A 1 104 ? -0.004 1.253 7.428 1.00 93.12 104 ALA A C 1
ATOM 755 O O . ALA A 1 104 ? 0.563 0.990 8.487 1.00 93.12 104 ALA A O 1
ATOM 756 N N . LEU A 1 105 ? -0.952 0.500 6.895 1.00 92.50 105 LEU A N 1
ATOM 757 C CA . LEU A 1 105 ? -1.355 -0.806 7.382 1.00 92.50 105 LEU A CA 1
ATOM 758 C C . LEU A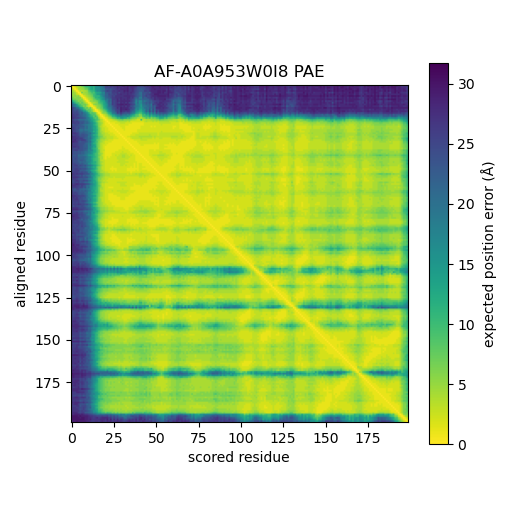 1 105 ? -0.922 -1.8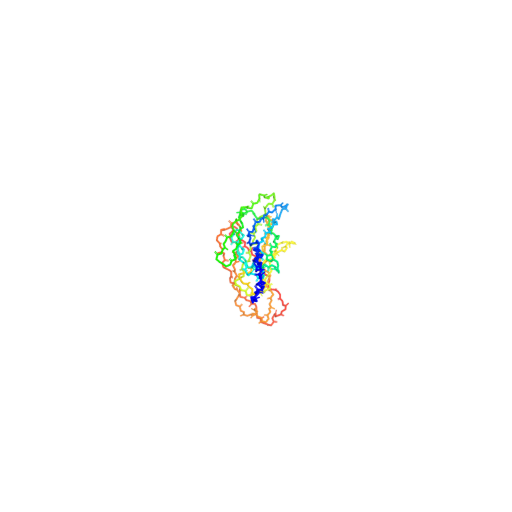32 6.346 1.00 92.50 105 LEU A C 1
ATOM 760 O O . LEU A 1 105 ? -1.317 -1.702 5.194 1.00 92.50 105 LEU A O 1
ATOM 764 N N . VAL A 1 106 ? -0.152 -2.842 6.734 1.00 91.19 106 VAL A N 1
ATOM 765 C CA . VAL A 1 106 ? 0.207 -3.969 5.870 1.00 91.19 106 VAL A CA 1
ATOM 766 C C . VAL A 1 106 ? -0.490 -5.220 6.382 1.00 91.19 106 VAL A C 1
ATOM 768 O O . VAL A 1 106 ? -0.381 -5.591 7.552 1.00 91.19 106 VAL A O 1
ATOM 771 N N . LEU A 1 107 ? -1.236 -5.853 5.484 1.00 86.94 107 LEU A N 1
ATOM 772 C CA . LEU A 1 107 ? -2.022 -7.049 5.742 1.00 86.94 107 LEU A CA 1
ATOM 773 C C . LEU A 1 107 ? -1.296 -8.244 5.102 1.00 86.94 107 LEU A C 1
ATOM 775 O O . LEU A 1 107 ? -1.077 -8.243 3.886 1.00 86.94 107 LEU A O 1
ATOM 779 N N . PRO A 1 108 ? -0.908 -9.267 5.884 1.00 77.19 108 PRO A N 1
ATOM 780 C CA . PRO A 1 108 ? -0.102 -10.383 5.386 1.00 77.19 108 PRO A CA 1
ATOM 781 C C . PRO A 1 108 ? -0.885 -11.396 4.531 1.00 77.19 108 PRO A C 1
ATOM 783 O O . PRO A 1 108 ? -0.287 -12.346 4.033 1.00 77.19 108 PRO A O 1
ATOM 786 N N . GLY A 1 109 ? -2.201 -11.237 4.369 1.00 72.56 109 GLY A N 1
ATOM 787 C CA . GLY A 1 109 ? -3.060 -12.224 3.716 1.00 72.56 109 GLY A CA 1
ATOM 788 C C . GLY A 1 109 ? -4.421 -11.661 3.321 1.00 72.56 109 GLY A C 1
ATOM 789 O O . GLY A 1 109 ? -4.499 -10.543 2.814 1.00 72.56 109 GLY A O 1
ATOM 790 N N . ASP A 1 110 ? -5.473 -12.454 3.543 1.00 7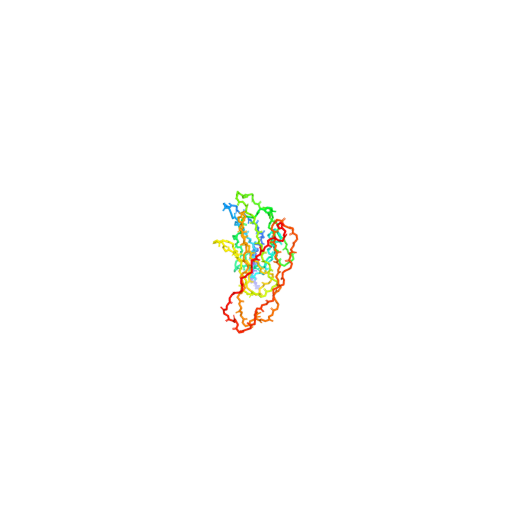0.56 110 ASP A N 1
ATOM 791 C CA . ASP A 1 110 ? -6.847 -12.105 3.180 1.00 70.56 110 ASP A CA 1
ATOM 792 C C . ASP A 1 110 ? -7.282 -10.769 3.787 1.00 70.56 110 ASP A C 1
ATOM 794 O O . ASP A 1 110 ? -6.958 -10.434 4.931 1.00 70.56 110 ASP A O 1
ATOM 798 N N . ASP A 1 111 ? -8.042 -10.012 2.999 1.00 74.88 111 ASP A N 1
ATOM 799 C CA . ASP A 1 111 ? -8.571 -8.723 3.412 1.00 74.88 111 ASP A CA 1
ATOM 800 C C . ASP A 1 111 ? -9.544 -8.905 4.583 1.00 74.88 111 ASP A C 1
ATOM 802 O O . ASP A 1 111 ? -10.637 -9.452 4.429 1.00 74.88 111 ASP A O 1
ATOM 806 N N . ALA A 1 112 ? -9.154 -8.422 5.763 1.00 79.31 112 ALA A N 1
ATOM 807 C CA . ALA A 1 112 ? -10.029 -8.366 6.931 1.00 79.31 112 ALA A CA 1
ATOM 808 C C . ALA A 1 112 ? -11.109 -7.269 6.810 1.00 79.31 112 ALA A C 1
ATOM 810 O O . ALA A 1 112 ? -11.833 -7.023 7.774 1.00 79.31 112 ALA A O 1
ATOM 811 N N . GLY A 1 113 ? -11.190 -6.582 5.663 1.00 84.56 113 GLY A N 1
ATOM 812 C CA . GLY A 1 113 ? -12.003 -5.387 5.450 1.00 84.56 113 GLY A CA 1
ATOM 813 C C . GLY A 1 113 ? -11.475 -4.190 6.235 1.00 84.56 113 GLY A C 1
ATOM 814 O O . GLY A 1 113 ? -12.233 -3.285 6.564 1.00 84.56 113 GLY A O 1
ATOM 815 N N . ALA A 1 114 ? -10.198 -4.227 6.616 1.00 89.06 114 ALA A N 1
ATOM 816 C CA . ALA A 1 114 ? -9.593 -3.210 7.456 1.00 89.06 114 ALA A CA 1
ATOM 817 C C . ALA A 1 114 ? -9.479 -1.896 6.690 1.00 89.06 114 ALA A C 1
ATOM 819 O O . ALA A 1 114 ? -8.951 -1.899 5.588 1.00 89.06 114 ALA A O 1
ATOM 820 N N . GLU A 1 115 ? -9.889 -0.785 7.288 1.00 91.56 115 GLU A N 1
ATOM 821 C CA . GLU A 1 115 ? -9.774 0.544 6.692 1.00 91.56 115 GLU A CA 1
ATOM 822 C C . GLU A 1 115 ? -8.997 1.473 7.621 1.00 91.56 115 GLU A C 1
ATOM 824 O O . GLU A 1 115 ? -9.167 1.453 8.842 1.00 91.56 115 GLU A O 1
ATOM 829 N N . LEU A 1 116 ? -8.150 2.320 7.040 1.00 91.94 116 LEU A N 1
ATOM 830 C CA . LEU A 1 116 ? -7.505 3.413 7.758 1.00 91.94 116 LEU A CA 1
ATOM 831 C C . LEU A 1 116 ? -8.202 4.727 7.425 1.00 91.94 116 LEU A C 1
ATOM 833 O O . LEU A 1 116 ? -8.481 5.010 6.265 1.00 91.94 116 LEU A O 1
ATOM 837 N N . SER A 1 117 ? -8.417 5.565 8.429 1.00 93.31 117 SER A N 1
ATOM 838 C CA . SER A 1 117 ? -8.933 6.923 8.238 1.00 93.31 117 SER A CA 1
ATOM 839 C C . SER A 1 117 ? -8.326 7.885 9.246 1.00 93.31 117 SER A C 1
ATOM 841 O O . SER A 1 117 ? -7.971 7.471 10.343 1.00 93.31 117 SER A O 1
ATOM 843 N N . ALA A 1 118 ? -8.220 9.162 8.905 1.00 91.50 118 ALA A N 1
ATOM 844 C CA . ALA A 1 118 ? -7.925 10.229 9.853 1.00 91.50 118 ALA A CA 1
ATOM 845 C C . ALA A 1 118 ? -8.699 11.479 9.438 1.00 91.50 118 ALA A C 1
ATOM 847 O O . ALA A 1 118 ? -8.658 11.873 8.273 1.00 91.50 118 ALA A O 1
ATOM 848 N N . ASP A 1 119 ? -9.390 12.105 10.388 1.00 87.75 119 ASP A N 1
ATOM 849 C CA . ASP A 1 119 ? -10.306 13.218 10.129 1.00 87.75 119 ASP A CA 1
ATOM 850 C C . ASP A 1 119 ? -11.329 12.864 9.025 1.00 87.75 119 ASP A C 1
ATOM 852 O O . ASP A 1 119 ? -12.106 11.925 9.182 1.00 87.75 119 ASP A O 1
ATOM 856 N N . ALA A 1 120 ? -11.325 13.596 7.904 1.00 86.19 120 ALA A N 1
ATOM 857 C CA . ALA A 1 120 ? -12.155 13.330 6.725 1.00 86.19 120 ALA A CA 1
ATOM 858 C C . ALA A 1 120 ? -11.416 12.553 5.615 1.00 86.19 120 ALA A C 1
ATOM 860 O O . ALA A 1 120 ? -11.968 12.349 4.534 1.00 86.19 120 A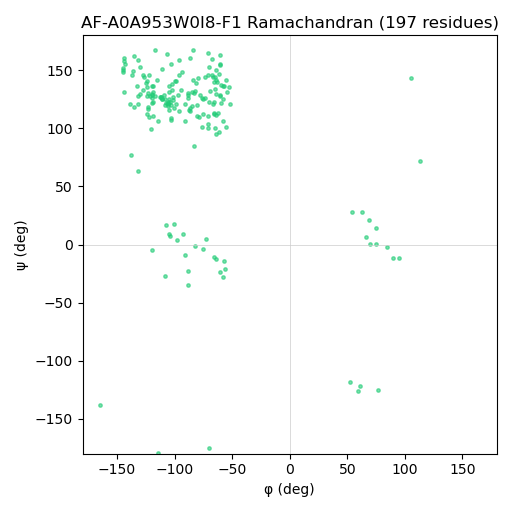LA A O 1
ATOM 861 N N . THR A 1 121 ? -10.169 12.140 5.854 1.00 89.75 121 THR A N 1
ATOM 862 C CA . THR A 1 121 ? -9.324 11.451 4.875 1.00 89.75 121 THR A CA 1
ATOM 863 C C . THR A 1 121 ? -9.388 9.945 5.089 1.00 89.75 121 THR A C 1
ATOM 865 O O . THR A 1 121 ? -9.146 9.448 6.190 1.00 89.75 121 THR A O 1
ATOM 868 N N . GLN A 1 122 ? -9.664 9.208 4.017 1.00 92.38 122 GLN A N 1
ATOM 869 C CA . GLN A 1 122 ? -9.564 7.752 3.991 1.00 92.38 122 GLN A CA 1
ATOM 870 C C . GLN A 1 122 ? -8.218 7.321 3.411 1.00 92.38 122 GLN A C 1
ATOM 872 O O . GLN A 1 122 ? -7.655 7.979 2.535 1.00 92.38 122 GLN A O 1
ATOM 877 N N . GLY A 1 123 ? -7.698 6.212 3.923 1.00 92.69 123 GLY A N 1
ATOM 878 C CA . GLY A 1 123 ? -6.512 5.575 3.387 1.00 92.69 123 GLY A CA 1
ATOM 879 C C . GLY A 1 123 ? -6.807 5.018 2.003 1.00 92.69 123 GLY A C 1
ATOM 880 O O . GLY A 1 123 ? -7.905 4.540 1.727 1.00 92.69 123 GLY A O 1
ATOM 881 N N . GLN A 1 124 ? -5.809 5.057 1.136 1.00 94.19 124 GLN A N 1
ATOM 882 C CA . GLN A 1 124 ? -5.880 4.408 -0.158 1.00 94.19 124 GLN A CA 1
ATOM 883 C C . GLN A 1 124 ? -5.406 2.967 -0.017 1.00 94.19 124 GLN A C 1
ATOM 885 O O . GLN A 1 124 ? -4.309 2.712 0.487 1.00 94.19 124 GLN A O 1
ATOM 890 N N . LYS A 1 125 ? -6.240 2.032 -0.465 1.00 93.00 125 LYS A N 1
ATOM 891 C CA . LYS A 1 125 ? -5.904 0.615 -0.510 1.00 93.00 125 LYS A CA 1
ATOM 892 C C . LYS A 1 125 ? -5.070 0.297 -1.750 1.00 93.00 125 LYS A C 1
ATOM 894 O O . LYS A 1 125 ? -5.379 0.759 -2.845 1.00 93.00 125 LYS A O 1
ATOM 899 N N . PHE A 1 126 ? -4.064 -0.539 -1.555 1.00 93.19 126 PHE A N 1
ATOM 900 C CA . PHE A 1 126 ? -3.194 -1.1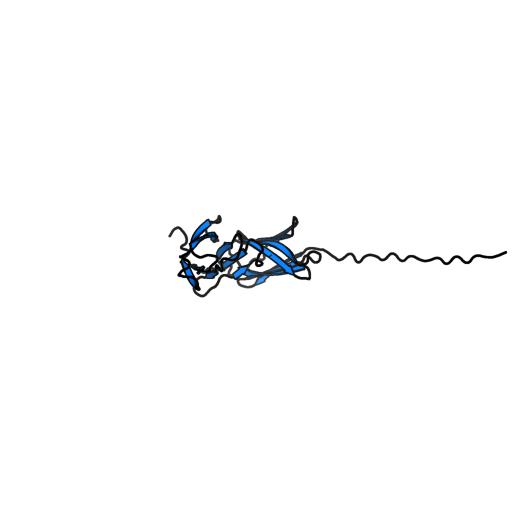10 -2.565 1.00 93.19 126 PHE A CA 1
ATOM 901 C C . PHE A 1 126 ? -3.097 -2.619 -2.383 1.00 93.19 126 PHE A C 1
ATOM 903 O O . PHE A 1 126 ? -3.197 -3.154 -1.271 1.00 93.19 126 PHE A O 1
ATOM 910 N N . GLY A 1 127 ? -2.843 -3.291 -3.490 1.00 90.81 127 GLY A N 1
ATOM 911 C CA . GLY A 1 127 ? -2.678 -4.719 -3.576 1.00 90.81 127 GLY A CA 1
ATOM 912 C C . GLY A 1 127 ? -3.877 -5.435 -4.194 1.00 90.81 127 GLY A C 1
ATOM 913 O O . GLY A 1 127 ? -5.040 -5.098 -3.956 1.00 90.81 127 GLY A O 1
ATOM 914 N N . PHE A 1 128 ? -3.573 -6.473 -4.963 1.00 85.00 128 PHE A N 1
ATOM 915 C CA . PHE A 1 128 ? -4.535 -7.282 -5.684 1.00 85.00 128 PHE A CA 1
ATOM 916 C C . PHE A 1 128 ? -5.229 -8.282 -4.739 1.00 85.00 128 PHE A C 1
ATOM 918 O O . PHE A 1 128 ? -4.555 -9.029 -4.019 1.00 85.00 128 PHE A O 1
ATOM 925 N N . PRO A 1 129 ? -6.572 -8.347 -4.719 1.00 76.12 129 PRO A N 1
ATOM 926 C CA . PRO A 1 129 ? -7.310 -9.294 -3.886 1.00 76.12 129 PRO A CA 1
ATOM 927 C C . PRO A 1 129 ? -6.853 -10.748 -4.068 1.00 76.12 129 PRO A C 1
ATOM 929 O O . PRO A 1 129 ? -6.658 -11.219 -5.185 1.00 76.12 129 PRO A O 1
ATOM 932 N N . GLY A 1 130 ? -6.688 -11.480 -2.962 1.00 70.81 130 GLY A N 1
ATOM 933 C CA . GLY A 1 130 ? -6.255 -12.884 -2.986 1.00 70.81 130 GLY A CA 1
ATOM 934 C C . GLY A 1 130 ? -4.765 -13.100 -3.286 1.00 70.81 130 GLY A C 1
ATOM 935 O O . GLY A 1 130 ? -4.307 -14.243 -3.293 1.00 70.81 130 GLY A O 1
ATOM 936 N N . ARG A 1 131 ? -3.990 -12.028 -3.491 1.00 67.81 131 ARG A N 1
ATOM 937 C CA . ARG A 1 131 ? -2.523 -12.049 -3.506 1.00 67.81 131 ARG A CA 1
ATOM 938 C C . ARG A 1 131 ? -2.007 -11.207 -2.334 1.00 67.81 131 ARG A C 1
ATOM 940 O O . ARG A 1 131 ? -2.594 -10.190 -1.976 1.00 67.81 131 ARG A O 1
ATOM 947 N N . ALA A 1 132 ? -0.939 -11.669 -1.691 1.00 71.44 132 ALA A N 1
ATOM 948 C CA . ALA A 1 132 ? -0.375 -11.035 -0.502 1.00 71.44 132 ALA A CA 1
ATOM 949 C C . ALA A 1 132 ? 0.990 -10.397 -0.803 1.00 71.44 132 ALA A C 1
ATOM 951 O O . ALA A 1 132 ? 1.729 -10.937 -1.635 1.00 71.44 132 ALA A O 1
ATOM 952 N N . PRO A 1 133 ? 1.376 -9.323 -0.084 1.00 86.81 133 PRO A N 1
ATOM 953 C CA . PRO A 1 133 ? 0.595 -8.578 0.923 1.00 86.81 133 PRO A CA 1
ATOM 954 C C . PRO A 1 133 ? -0.282 -7.454 0.328 1.00 86.81 133 PRO A C 1
ATOM 956 O O . PRO A 1 133 ? -0.009 -6.968 -0.764 1.00 86.81 133 PRO A O 1
ATOM 959 N N . GLN A 1 134 ? -1.305 -7.004 1.062 1.00 90.94 134 GLN A N 1
ATOM 960 C CA . GLN A 1 134 ? -2.063 -5.774 0.755 1.00 90.94 134 GLN A CA 1
ATOM 961 C C . GLN A 1 134 ? -1.624 -4.643 1.684 1.00 90.94 134 GLN A C 1
ATOM 963 O O . GLN A 1 134 ? -1.155 -4.899 2.796 1.00 90.94 134 GLN A O 1
ATOM 968 N N . ALA A 1 135 ? -1.798 -3.394 1.257 1.00 92.44 135 ALA A N 1
ATOM 969 C CA . ALA A 1 135 ? -1.462 -2.241 2.076 1.00 92.44 135 ALA A CA 1
ATOM 970 C C . ALA A 1 135 ? -2.521 -1.143 2.009 1.00 92.44 135 ALA A C 1
ATOM 972 O O . ALA A 1 135 ? -3.088 -0.882 0.958 1.00 92.44 135 ALA A O 1
ATOM 973 N N . TRP A 1 136 ? -2.734 -0.441 3.114 1.00 93.81 136 TRP A N 1
ATOM 974 C CA . TRP A 1 136 ? -3.426 0.843 3.118 1.00 93.81 136 TRP A CA 1
ATOM 975 C C . TRP A 1 136 ? -2.420 1.938 3.406 1.00 93.81 136 TRP A C 1
ATOM 977 O O . TRP A 1 136 ? -1.693 1.841 4.391 1.00 93.81 136 TRP A O 1
ATOM 987 N N . LEU A 1 137 ? -2.387 2.977 2.578 1.00 94.12 137 LEU A N 1
ATOM 988 C CA . LEU A 1 137 ? -1.582 4.172 2.804 1.00 94.12 137 LEU A CA 1
ATOM 989 C C . LEU A 1 137 ? -2.506 5.328 3.162 1.00 94.12 137 LEU A C 1
ATOM 991 O O . LEU A 1 137 ? -3.354 5.721 2.365 1.00 94.12 137 LEU A O 1
ATOM 995 N N . LEU A 1 138 ? -2.323 5.893 4.349 1.00 94.44 138 LEU A N 1
ATOM 996 C CA . LEU A 1 138 ? -3.058 7.059 4.810 1.00 94.44 138 LEU A CA 1
ATOM 997 C C . LEU A 1 138 ? -2.089 8.234 4.982 1.00 94.44 138 LEU A C 1
ATOM 999 O O . LEU A 1 138 ? -1.319 8.252 5.949 1.00 94.44 138 LEU A O 1
ATOM 1003 N N . PRO A 1 139 ? -2.121 9.226 4.077 1.00 91.69 139 PRO A N 1
ATOM 1004 C CA . PRO A 1 139 ? -1.499 10.520 4.314 1.00 91.69 139 PRO A CA 1
ATOM 1005 C C . PRO A 1 139 ? -2.141 11.179 5.539 1.00 91.69 139 PRO A C 1
ATOM 1007 O O . PRO A 1 139 ? -3.364 11.260 5.643 1.00 91.69 139 PRO A O 1
ATOM 1010 N N . VAL A 1 140 ? -1.319 11.622 6.488 1.00 89.62 140 VAL A N 1
ATOM 1011 C CA . VAL A 1 140 ? -1.770 12.233 7.741 1.00 89.62 140 VAL A CA 1
ATOM 1012 C C . VAL A 1 140 ? -1.217 13.643 7.875 1.00 89.62 140 VAL A C 1
ATOM 1014 O O . VAL A 1 140 ? -0.006 13.885 7.799 1.00 89.62 140 VAL A O 1
ATOM 1017 N N . SER A 1 141 ? -2.119 14.585 8.131 1.00 85.12 141 SER A N 1
ATOM 1018 C CA . SER A 1 141 ? -1.765 15.950 8.497 1.00 85.12 141 SER A CA 1
ATOM 1019 C C . SER A 1 141 ? -1.186 15.995 9.919 1.00 85.12 141 SER A C 1
ATOM 1021 O O . SER A 1 141 ? -1.249 15.041 10.706 1.00 85.12 141 SER A O 1
ATOM 1023 N N . ALA A 1 142 ? -0.542 17.107 10.268 1.00 79.62 142 ALA A N 1
ATOM 1024 C CA . ALA A 1 142 ? -0.011 17.282 11.612 1.00 79.62 142 ALA A CA 1
ATOM 1025 C C . ALA A 1 142 ? -1.158 17.379 12.635 1.00 79.62 142 ALA A C 1
ATOM 1027 O O . ALA A 1 142 ? -1.973 18.289 12.562 1.00 79.62 142 ALA A O 1
ATOM 1028 N N . GLY A 1 143 ? -1.181 16.462 13.606 1.00 80.12 143 GLY A N 1
ATOM 1029 C CA . GLY A 1 143 ? -2.165 16.454 14.695 1.00 80.12 143 GLY A CA 1
ATOM 1030 C C . GLY A 1 143 ? -3.382 15.560 14.451 1.00 80.12 143 GLY A C 1
ATOM 1031 O O . GLY A 1 143 ? -4.092 15.273 15.410 1.00 80.12 143 GLY A O 1
ATOM 1032 N N . ALA A 1 144 ? -3.579 15.065 13.225 1.00 87.12 144 ALA A N 1
ATOM 1033 C CA . ALA A 1 144 ? -4.624 14.094 12.930 1.00 87.12 144 ALA A CA 1
ATOM 1034 C C . ALA A 1 144 ? -4.397 12.784 13.699 1.00 87.12 144 ALA A C 1
ATOM 1036 O O . ALA A 1 144 ? -3.257 12.318 13.829 1.00 87.12 144 ALA A O 1
ATOM 1037 N N . LEU A 1 145 ? -5.486 12.196 14.200 1.00 89.19 145 LEU A N 1
ATOM 1038 C CA . LEU A 1 145 ? -5.483 10.912 14.898 1.00 89.19 145 LEU A CA 1
ATOM 1039 C C . LEU A 1 145 ? -6.005 9.826 13.953 1.00 89.19 145 LEU A C 1
ATOM 1041 O O . LEU A 1 145 ? -7.199 9.813 13.650 1.00 89.19 145 LEU A O 1
ATOM 1045 N N . PRO A 1 146 ? -5.141 8.916 13.480 1.00 92.44 146 PRO A N 1
ATOM 1046 C CA . PRO A 1 146 ? -5.580 7.819 12.642 1.00 92.44 146 PRO A CA 1
ATOM 1047 C C . PRO A 1 146 ? -6.462 6.855 13.432 1.00 92.44 146 PRO A C 1
ATOM 1049 O O . PRO A 1 146 ? -6.225 6.578 14.607 1.00 92.44 146 PRO A O 1
ATOM 1052 N N . VAL A 1 147 ? -7.464 6.314 12.761 1.00 94.38 147 VAL A N 1
ATOM 1053 C CA . VAL A 1 147 ? -8.392 5.309 13.259 1.00 94.38 147 VAL A CA 1
ATOM 1054 C C . VAL A 1 147 ? -8.340 4.130 12.304 1.00 94.38 147 VAL A C 1
ATOM 1056 O O . VAL A 1 147 ? -8.486 4.292 11.092 1.00 94.38 147 VAL A O 1
ATOM 1059 N N . LEU A 1 148 ? -8.122 2.950 12.872 1.00 94.31 148 LEU A N 1
ATOM 1060 C CA . LEU A 1 148 ? -8.275 1.673 12.199 1.00 94.31 148 LEU A CA 1
ATOM 1061 C C . LEU A 1 148 ? -9.708 1.184 12.407 1.00 94.31 148 LEU A C 1
ATOM 1063 O O . LEU A 1 148 ? -10.140 0.994 13.543 1.00 94.31 148 LEU A O 1
ATOM 1067 N N . SER A 1 149 ? -10.428 0.968 11.317 1.00 95.25 149 SER A N 1
ATOM 1068 C CA . SER A 1 149 ? -11.775 0.407 11.315 1.00 95.25 149 SER A CA 1
ATOM 1069 C C . SER A 1 149 ? -11.711 -1.040 10.842 1.00 95.25 149 SER A C 1
ATOM 1071 O O . SER A 1 149 ? -11.158 -1.323 9.784 1.00 95.25 149 SER A O 1
ATOM 1073 N N . LEU A 1 150 ? -12.244 -1.965 11.637 1.00 94.38 150 LEU A N 1
ATOM 1074 C CA . LEU A 1 150 ? -12.261 -3.397 11.341 1.00 94.38 150 LEU A CA 1
ATOM 1075 C C . LEU A 1 150 ? -13.707 -3.901 11.373 1.00 94.38 150 LEU A C 1
ATOM 1077 O O . LEU A 1 150 ? -14.307 -3.927 12.454 1.00 94.38 150 LEU A O 1
ATOM 1081 N N . PRO A 1 151 ? -14.292 -4.304 10.235 1.00 95.44 151 PRO A N 1
ATOM 1082 C CA . PRO A 1 151 ? -15.617 -4.893 10.225 1.00 95.44 151 PRO A CA 1
ATOM 1083 C C . PRO A 1 151 ? -15.603 -6.239 10.951 1.00 95.44 151 PRO A C 1
ATOM 1085 O O . PRO A 1 151 ? -14.681 -7.055 10.829 1.00 95.44 151 PRO A O 1
ATOM 1088 N N . ILE A 1 152 ? -16.655 -6.472 11.724 1.00 95.75 152 ILE A N 1
ATOM 1089 C CA . ILE A 1 152 ? -16.874 -7.726 12.430 1.00 95.75 152 ILE A CA 1
ATOM 1090 C C . ILE A 1 152 ? -17.693 -8.611 11.498 1.00 95.75 152 ILE A C 1
ATOM 1092 O O . ILE A 1 152 ? -18.884 -8.386 11.290 1.00 95.75 152 ILE A O 1
ATOM 1096 N N . THR A 1 153 ? -17.042 -9.609 10.916 1.00 94.50 153 THR A N 1
ATOM 1097 C CA . THR A 1 153 ? -17.642 -10.556 9.971 1.00 94.50 153 THR A CA 1
ATOM 1098 C C . THR A 1 153 ? -17.597 -11.963 10.557 1.00 94.50 153 THR A C 1
ATOM 1100 O O . THR A 1 153 ? -16.833 -12.222 11.493 1.00 94.50 153 THR A O 1
ATOM 1103 N N . GLY A 1 154 ? -18.322 -12.911 9.959 1.00 93.69 154 GLY A N 1
ATOM 1104 C CA . GLY A 1 154 ? -18.184 -14.326 10.311 1.00 93.69 154 GLY A CA 1
ATOM 1105 C C . GLY A 1 154 ? -16.752 -14.875 10.175 1.00 93.69 154 GLY A C 1
ATOM 1106 O O . GLY A 1 154 ? -16.413 -15.870 10.814 1.00 93.69 154 GLY A O 1
ATOM 1107 N N . SER A 1 155 ? -15.880 -14.231 9.383 1.00 90.00 155 SER A N 1
ATOM 1108 C CA . SER A 1 155 ? -14.475 -14.634 9.241 1.00 90.00 155 SER A CA 1
ATOM 1109 C C . SER A 1 155 ? -13.538 -13.996 10.272 1.00 90.00 155 SER A C 1
ATOM 1111 O O . SER A 1 155 ? -12.481 -14.578 10.539 1.00 90.00 155 SER A O 1
ATOM 1113 N N . THR A 1 156 ? -13.900 -12.856 10.875 1.00 92.50 156 THR A N 1
ATOM 1114 C CA . THR A 1 156 ? -13.049 -12.116 11.828 1.00 92.50 156 THR A CA 1
ATOM 1115 C C . THR A 1 156 ? -13.523 -12.206 13.282 1.00 92.50 156 THR A C 1
ATOM 1117 O O . THR A 1 156 ? -12.690 -12.142 14.186 1.00 92.50 156 THR A O 1
ATOM 1120 N N . CYS A 1 157 ? -14.817 -12.399 13.546 1.00 95.81 157 CYS A N 1
ATOM 1121 C CA . CYS A 1 157 ? -15.385 -12.359 14.895 1.00 95.81 157 CYS A CA 1
ATOM 1122 C C . CYS A 1 157 ? -14.776 -13.393 15.860 1.00 95.81 157 CYS A C 1
ATOM 1124 O O . CYS A 1 157 ? -14.542 -14.548 15.512 1.00 95.81 157 CYS A O 1
ATOM 1126 N N . GLY A 1 158 ? -14.505 -12.978 17.100 1.00 95.69 158 GLY A N 1
ATOM 1127 C CA . GLY A 1 158 ? -13.928 -13.814 18.159 1.00 95.69 158 GLY A CA 1
ATOM 1128 C C . GLY A 1 158 ? -12.493 -14.289 17.904 1.00 95.69 158 GLY A C 1
ATOM 1129 O O . GLY A 1 158 ? -11.974 -15.103 18.670 1.00 95.69 158 GLY A O 1
ATOM 1130 N N . ARG A 1 159 ? -11.841 -13.816 16.835 1.00 94.00 159 ARG A N 1
ATOM 1131 C CA . ARG A 1 159 ? -10.479 -14.204 16.450 1.00 94.00 159 ARG A CA 1
ATOM 1132 C C . ARG A 1 159 ? -9.493 -13.078 16.736 1.00 94.00 159 ARG A C 1
ATOM 1134 O O . ARG A 1 159 ? -9.867 -11.923 16.924 1.00 94.00 159 ARG A O 1
ATOM 1141 N N . ARG A 1 160 ? -8.206 -13.423 16.752 1.00 92.94 160 ARG A N 1
ATOM 1142 C CA . ARG A 1 160 ? -7.128 -12.432 16.728 1.00 92.94 160 ARG A CA 1
ATOM 1143 C C . ARG A 1 160 ? -6.779 -12.093 15.286 1.00 92.94 160 ARG A C 1
ATOM 1145 O O . ARG A 1 160 ? -6.556 -12.998 14.485 1.00 92.94 160 ARG A O 1
ATOM 1152 N N . VAL A 1 161 ? -6.723 -10.803 14.988 1.00 90.50 161 VAL A N 1
ATOM 1153 C CA . VAL A 1 161 ? -6.261 -10.256 13.714 1.00 90.50 161 VAL A CA 1
ATOM 1154 C C . VAL A 1 161 ? -4.894 -9.633 13.960 1.00 90.50 161 VAL A C 1
ATOM 1156 O O . VAL A 1 161 ? -4.756 -8.763 14.818 1.00 90.50 161 VAL A O 1
ATOM 1159 N N . ALA A 1 162 ? -3.888 -10.114 13.236 1.00 89.44 162 ALA A N 1
ATOM 1160 C CA . ALA A 1 162 ? -2.540 -9.565 13.263 1.00 89.44 162 ALA A CA 1
ATOM 1161 C C . ALA A 1 162 ? -2.327 -8.708 12.016 1.00 89.44 162 ALA A C 1
ATOM 1163 O O . ALA A 1 162 ? -2.653 -9.126 10.904 1.00 89.44 1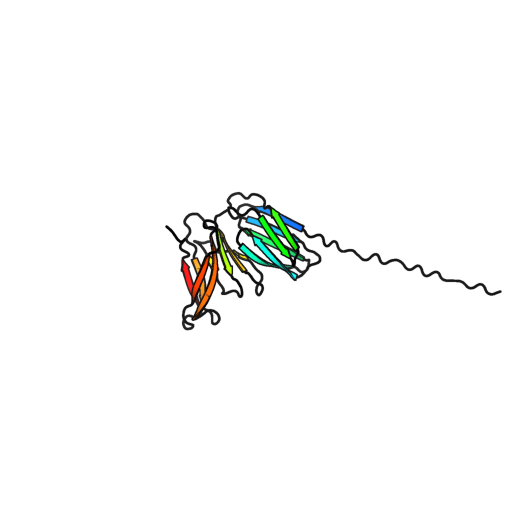62 ALA A O 1
ATOM 1164 N N . LEU A 1 163 ? -1.783 -7.518 12.217 1.00 90.19 163 LEU A N 1
ATOM 1165 C CA . LEU A 1 163 ? -1.528 -6.549 11.165 1.00 90.19 163 LEU A CA 1
ATOM 1166 C C . LEU A 1 163 ? -0.250 -5.771 11.459 1.00 90.19 163 LEU A C 1
ATOM 1168 O O . LEU A 1 163 ? 0.096 -5.558 12.618 1.00 90.19 163 LEU A O 1
ATOM 1172 N N . ASP A 1 164 ? 0.438 -5.335 10.414 1.00 91.56 164 ASP A N 1
ATOM 1173 C CA . ASP A 1 164 ? 1.652 -4.544 10.562 1.00 91.56 164 ASP A CA 1
ATOM 1174 C C . ASP A 1 164 ? 1.322 -3.066 10.373 1.00 91.56 164 ASP A C 1
ATOM 1176 O O . ASP A 1 164 ? 0.841 -2.641 9.323 1.00 91.56 164 ASP A O 1
ATOM 1180 N N . LEU A 1 165 ? 1.602 -2.267 11.392 1.00 91.44 165 LEU A N 1
ATOM 1181 C CA . LEU A 1 165 ? 1.500 -0.822 11.352 1.00 91.44 165 LEU A CA 1
ATOM 1182 C C . LEU A 1 165 ? 2.859 -0.218 11.002 1.00 91.44 165 LEU A C 1
ATOM 1184 O O . LEU A 1 165 ? 3.887 -0.549 11.597 1.00 91.44 165 LEU A O 1
ATOM 1188 N N . VAL A 1 166 ? 2.869 0.715 10.061 1.00 91.25 166 VAL A N 1
ATOM 1189 C CA . VAL A 1 166 ? 4.062 1.463 9.673 1.00 91.25 166 VAL A CA 1
ATOM 1190 C C . VAL A 1 166 ? 3.784 2.948 9.846 1.00 91.25 166 VAL A C 1
ATOM 1192 O O . VAL A 1 166 ? 2.921 3.507 9.179 1.00 91.25 166 VAL A O 1
ATOM 1195 N N . ASP A 1 167 ? 4.517 3.598 10.743 1.00 88.38 167 ASP A N 1
ATOM 1196 C CA . ASP A 1 167 ? 4.470 5.050 10.935 1.00 88.38 167 ASP A CA 1
ATOM 1197 C C . ASP A 1 167 ? 5.713 5.662 10.288 1.00 88.38 167 ASP A C 1
ATOM 1199 O O . ASP A 1 167 ? 6.841 5.366 10.697 1.00 88.38 167 ASP A O 1
ATOM 1203 N N . GLY A 1 168 ? 5.515 6.555 9.313 1.00 83.12 168 GLY A N 1
ATOM 1204 C CA . GLY A 1 168 ? 6.606 7.243 8.622 1.00 83.12 168 GLY A CA 1
ATOM 1205 C C . GLY A 1 168 ? 7.553 8.027 9.548 1.00 83.12 168 GLY A C 1
ATOM 1206 O O . GLY A 1 168 ? 8.641 8.403 9.121 1.00 83.12 168 GLY A O 1
ATOM 1207 N N . ARG A 1 169 ? 7.181 8.273 10.816 1.00 75.50 169 ARG A N 1
ATOM 1208 C CA . ARG A 1 169 ? 8.033 8.918 11.833 1.00 75.50 169 ARG A CA 1
ATOM 1209 C C . ARG A 1 169 ? 8.904 7.948 12.628 1.00 75.50 169 ARG A C 1
ATOM 1211 O O . ARG A 1 169 ? 9.975 8.345 13.079 1.00 75.50 169 ARG A O 1
ATOM 1218 N N . LYS A 1 170 ? 8.408 6.738 12.908 1.00 66.44 170 LYS A N 1
ATOM 1219 C CA . LYS A 1 170 ? 8.919 5.888 14.004 1.00 66.44 170 LYS A CA 1
ATOM 1220 C C . LYS A 1 170 ? 9.802 4.731 13.559 1.00 66.44 170 LYS A C 1
ATOM 1222 O O . LYS A 1 170 ? 10.227 3.945 14.400 1.00 66.44 170 LYS A O 1
ATOM 1227 N N . GLY A 1 171 ? 10.158 4.669 12.279 1.00 67.56 171 GLY A N 1
ATOM 1228 C CA . GLY A 1 171 ? 11.072 3.647 11.781 1.00 67.56 171 GLY A CA 1
ATOM 1229 C C . GLY A 1 171 ? 10.377 2.288 11.643 1.00 67.56 171 GLY A C 1
ATOM 1230 O O . GLY A 1 171 ? 9.410 2.212 10.889 1.00 67.56 171 GLY A O 1
ATOM 1231 N N . PRO A 1 172 ? 10.887 1.202 12.258 1.00 69.06 172 PRO A N 1
ATOM 1232 C CA . PRO A 1 172 ? 10.507 -0.165 11.904 1.00 69.06 172 PRO A CA 1
ATOM 1233 C C . PRO A 1 172 ? 9.014 -0.459 12.092 1.00 69.06 172 PRO A C 1
ATOM 1235 O O . PRO A 1 172 ? 8.328 0.165 12.902 1.00 69.06 172 PRO A O 1
ATOM 1238 N N . ARG A 1 173 ? 8.534 -1.458 11.341 1.00 84.75 173 ARG A N 1
ATOM 1239 C CA . ARG A 1 173 ? 7.149 -1.943 11.391 1.00 84.75 173 ARG A CA 1
ATOM 1240 C C . ARG A 1 173 ? 6.791 -2.397 12.810 1.00 84.75 173 ARG A C 1
ATOM 1242 O O . ARG A 1 173 ? 7.581 -3.081 13.461 1.00 84.75 173 ARG A O 1
ATOM 1249 N N . GLN A 1 174 ? 5.602 -2.025 13.270 1.00 88.56 174 GLN A N 1
ATOM 1250 C CA . GLN A 1 174 ? 5.036 -2.439 14.548 1.00 88.56 174 GLN A CA 1
ATOM 1251 C C . GLN A 1 174 ? 3.936 -3.460 14.298 1.00 88.56 174 GLN A C 1
ATOM 1253 O O . GLN A 1 174 ? 2.955 -3.157 13.629 1.00 88.56 174 GLN A O 1
ATOM 1258 N N . GLN A 1 175 ? 4.072 -4.652 14.864 1.00 89.75 175 GLN A N 1
ATOM 1259 C CA . GLN A 1 175 ? 3.001 -5.636 14.809 1.00 89.75 175 GLN A CA 1
ATOM 1260 C C . GLN A 1 175 ? 1.897 -5.239 15.798 1.00 89.75 175 GLN A C 1
ATOM 1262 O O . GLN A 1 175 ? 2.157 -5.041 16.986 1.00 89.75 175 GLN A O 1
ATOM 1267 N N . LEU A 1 176 ? 0.667 -5.126 15.310 1.00 90.44 176 LEU A N 1
ATOM 1268 C CA . LEU A 1 176 ? -0.530 -4.910 16.109 1.00 90.44 176 LEU A CA 1
ATOM 1269 C C . LEU A 1 176 ? -1.362 -6.195 16.107 1.00 90.44 176 LEU A C 1
ATOM 1271 O O . LEU A 1 176 ? -1.731 -6.714 15.054 1.00 90.44 176 LEU A O 1
ATOM 1275 N N . GLU A 1 177 ? -1.684 -6.692 17.297 1.00 91.38 177 GLU A N 1
ATOM 1276 C CA . GLU A 1 177 ? -2.653 -7.772 17.474 1.00 91.38 177 GLU A CA 1
ATOM 1277 C C . GLU A 1 177 ? -3.957 -7.206 18.034 1.00 91.38 177 GLU A C 1
ATOM 1279 O O . GLU A 1 177 ? -3.987 -6.615 19.114 1.00 91.38 177 GLU A O 1
ATOM 1284 N N . VAL A 1 178 ? -5.053 -7.423 17.311 1.00 92.19 178 VAL A N 1
ATOM 1285 C CA . VAL A 1 178 ? -6.396 -7.005 17.710 1.00 92.19 178 VAL A CA 1
ATOM 1286 C C . VAL A 1 178 ? -7.226 -8.240 18.020 1.00 92.19 178 VAL A C 1
ATOM 1288 O O . VAL A 1 178 ? -7.351 -9.139 17.192 1.00 92.19 178 VAL A O 1
ATOM 1291 N N . THR A 1 179 ? -7.831 -8.286 19.206 1.00 95.06 179 THR A N 1
ATOM 1292 C CA . THR A 1 179 ? -8.846 -9.303 19.516 1.00 95.06 179 THR A CA 1
ATOM 1293 C C . THR A 1 179 ? -10.206 -8.802 19.054 1.00 95.06 179 THR A C 1
ATOM 1295 O O . THR A 1 179 ? -10.711 -7.807 19.574 1.00 95.06 179 THR A O 1
ATOM 1298 N N . MET A 1 180 ? -10.792 -9.487 18.074 1.00 95.69 180 MET A N 1
ATOM 1299 C CA . MET A 1 180 ? -12.086 -9.117 17.514 1.00 95.69 180 MET A CA 1
ATOM 1300 C C . MET A 1 180 ? -13.226 -9.460 18.483 1.00 95.69 180 MET A C 1
ATOM 1302 O O . MET A 1 180 ? -13.173 -10.499 19.151 1.00 95.69 180 MET A O 1
ATOM 1306 N N . PRO A 1 181 ? -14.286 -8.634 18.547 1.00 97.50 181 PRO A N 1
ATOM 1307 C CA . PRO A 1 181 ? -15.463 -8.917 19.361 1.00 97.50 181 PRO A CA 1
ATOM 1308 C C . PRO A 1 181 ? -16.167 -10.218 18.963 1.00 97.50 181 PRO A C 1
ATOM 1310 O O . PRO A 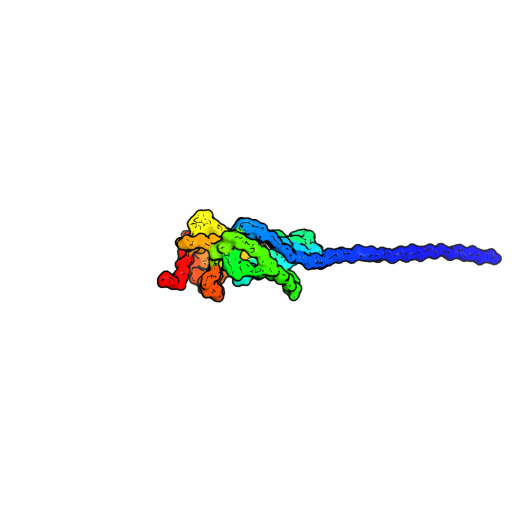1 181 ? -15.965 -10.750 17.872 1.00 97.50 181 PRO A O 1
ATOM 1313 N N . ALA A 1 182 ? -17.024 -10.725 19.852 1.00 97.31 182 ALA A N 1
ATOM 1314 C CA . ALA A 1 182 ? -17.790 -11.948 19.620 1.00 97.31 182 ALA A CA 1
ATOM 1315 C C . ALA A 1 182 ? -18.717 -11.850 18.392 1.00 97.31 182 ALA A C 1
ATOM 1317 O O . ALA A 1 182 ? -19.204 -10.775 18.048 1.00 97.31 182 ALA A O 1
ATOM 1318 N N . CYS A 1 183 ? -19.037 -13.000 17.789 1.00 97.31 183 CYS A N 1
ATOM 1319 C CA . CYS A 1 183 ? -19.863 -13.095 16.576 1.00 97.31 183 CYS A CA 1
ATOM 1320 C C . CYS A 1 183 ? -21.310 -12.611 16.747 1.00 97.31 183 CYS A C 1
ATOM 1322 O O . CYS A 1 183 ? -21.995 -12.359 15.767 1.00 97.31 183 CYS A O 1
ATOM 1324 N N . SER A 1 184 ? -21.773 -12.389 17.981 1.00 97.69 184 SER A N 1
ATOM 1325 C CA . SER A 1 184 ? -23.053 -11.715 18.233 1.00 97.69 184 SER A CA 1
ATOM 1326 C C . SER A 1 184 ? -23.076 -10.245 17.789 1.00 97.69 184 SER A C 1
ATOM 1328 O O . SER A 1 184 ? -24.135 -9.630 17.825 1.00 97.69 184 SER A O 1
ATOM 1330 N N . ARG A 1 185 ? -21.918 -9.672 17.435 1.00 97.38 185 ARG A N 1
ATOM 1331 C CA . ARG A 1 185 ? -21.739 -8.296 16.941 1.00 97.38 185 ARG A CA 1
ATOM 1332 C C . ARG A 1 185 ? -21.426 -8.263 15.439 1.00 97.38 185 ARG A C 1
ATOM 1334 O O . ARG A 1 185 ? -20.891 -7.276 14.949 1.00 97.38 185 ARG A O 1
ATOM 1341 N N . GLU A 1 186 ? -21.678 -9.356 14.718 1.00 97.00 186 GLU A N 1
ATOM 1342 C CA . GLU A 1 186 ? -21.477 -9.400 13.269 1.00 97.00 186 GLU A CA 1
ATOM 1343 C C . GLU A 1 186 ? -22.295 -8.305 12.562 1.00 97.00 186 GLU A C 1
ATOM 1345 O O . GLU A 1 186 ? -23.449 -8.053 12.909 1.00 97.00 186 GLU A O 1
ATOM 1350 N N . GLY A 1 187 ? -21.671 -7.628 11.595 1.00 95.00 187 GLY A N 1
ATOM 1351 C CA . GLY A 1 187 ? -22.224 -6.454 10.915 1.00 95.00 187 GLY A CA 1
ATOM 1352 C C . GLY A 1 187 ? -21.891 -5.113 11.582 1.00 95.00 187 GLY A C 1
ATOM 1353 O O . GLY A 1 187 ? -22.091 -4.072 10.960 1.00 95.00 187 GLY A O 1
ATOM 1354 N N . GLU A 1 188 ? -21.352 -5.110 12.806 1.00 97.50 188 GLU A N 1
ATOM 1355 C CA . GLU A 1 188 ? -20.785 -3.908 13.430 1.00 97.50 188 GLU A CA 1
ATOM 1356 C C . GLU A 1 188 ? -19.322 -3.680 12.997 1.00 97.50 188 GLU A C 1
ATOM 1358 O O . GLU A 1 188 ? -18.664 -4.561 12.437 1.00 97.50 188 GLU A O 1
ATOM 1363 N N . VAL A 1 189 ? -18.791 -2.487 13.282 1.00 96.75 189 VAL A N 1
ATOM 1364 C CA . VAL A 1 189 ? -17.400 -2.109 12.994 1.00 96.75 189 VAL A CA 1
ATOM 1365 C C . VAL A 1 189 ? -16.682 -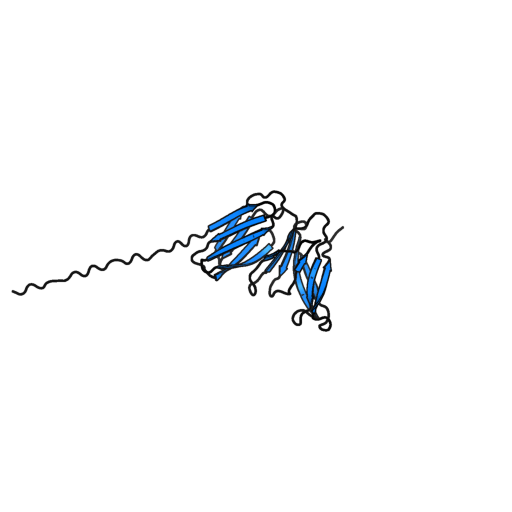1.766 14.295 1.00 96.75 189 VAL A C 1
ATOM 1367 O O . VAL A 1 189 ? -17.163 -0.968 15.101 1.00 96.75 189 VAL A O 1
ATOM 1370 N N . LEU A 1 190 ? -15.514 -2.368 14.506 1.00 95.62 190 LEU A N 1
ATOM 1371 C CA . LEU A 1 190 ? -14.607 -2.011 15.588 1.00 95.62 190 LEU A CA 1
ATOM 1372 C C . LEU A 1 190 ? -13.729 -0.837 15.143 1.00 95.62 190 LEU A C 1
ATOM 1374 O O . LEU A 1 190 ? -12.948 -0.976 14.205 1.00 95.62 190 LEU A O 1
ATOM 1378 N N . HIS A 1 191 ? -13.811 0.290 15.849 1.00 95.38 191 HIS A N 1
ATOM 1379 C CA . HIS A 1 191 ? -12.941 1.445 15.629 1.00 95.38 191 HIS A CA 1
ATOM 1380 C C . HIS A 1 191 ? -11.840 1.501 16.690 1.00 95.38 191 HIS A C 1
ATOM 1382 O O . HIS A 1 191 ? -12.116 1.539 17.890 1.00 95.38 191 HIS A O 1
ATOM 1388 N N . LEU A 1 192 ? -10.587 1.526 16.244 1.00 93.12 192 LEU A N 1
ATOM 1389 C CA . LEU A 1 192 ? -9.397 1.554 17.084 1.00 93.12 192 LEU A CA 1
ATOM 1390 C C . LEU A 1 192 ? -8.608 2.834 16.806 1.00 93.12 192 LEU A C 1
ATOM 1392 O O . LEU A 1 192 ? -8.028 2.962 15.726 1.00 93.12 192 LEU A O 1
ATOM 1396 N N . PRO A 1 193 ? -8.548 3.787 17.750 1.00 92.12 193 PRO A N 1
ATOM 1397 C CA . PRO A 1 193 ? -7.667 4.932 17.604 1.00 92.12 193 PRO A CA 1
ATOM 1398 C C . PRO A 1 193 ? -6.214 4.455 17.638 1.00 92.12 193 PRO A C 1
ATOM 1400 O O . PRO A 1 193 ? -5.760 3.830 18.599 1.00 92.12 193 PRO A O 1
ATOM 1403 N N . LEU A 1 194 ? -5.470 4.769 16.586 1.00 88.06 194 LEU A N 1
ATOM 1404 C CA . LEU A 1 194 ? -4.045 4.510 16.493 1.00 88.06 194 LEU A CA 1
ATOM 1405 C C . LEU A 1 194 ? -3.324 5.654 17.197 1.00 88.06 194 LEU A C 1
ATOM 1407 O O . LEU A 1 194 ? -2.938 6.656 16.596 1.00 88.06 194 LEU A O 1
ATOM 1411 N N . VAL A 1 195 ? -3.192 5.525 18.516 1.00 72.44 195 VAL A N 1
ATOM 1412 C CA . VAL A 1 195 ? -2.436 6.497 19.302 1.00 72.44 195 VAL A CA 1
ATOM 1413 C C . VAL A 1 195 ? -0.957 6.325 18.955 1.00 72.44 195 VAL A C 1
ATOM 1415 O O . VAL A 1 195 ? -0.415 5.230 19.132 1.00 72.44 195 VAL A O 1
ATOM 1418 N N . PRO A 1 196 ? -0.260 7.373 18.488 1.00 58.09 196 PRO A N 1
ATOM 1419 C CA . PRO A 1 196 ? 1.173 7.274 18.294 1.00 58.09 196 PRO A CA 1
ATOM 1420 C C . PRO A 1 196 ? 1.827 7.016 19.657 1.00 58.09 196 PRO A C 1
ATOM 1422 O O . PRO A 1 196 ? 1.818 7.880 20.523 1.00 58.09 196 PRO A O 1
ATOM 1425 N N . ALA A 1 197 ? 2.421 5.834 19.849 1.00 49.47 197 ALA A N 1
ATOM 1426 C CA . ALA A 1 197 ? 3.033 5.424 21.118 1.00 49.47 197 ALA A CA 1
ATOM 1427 C C . ALA A 1 197 ? 4.102 6.421 21.626 1.00 49.47 197 ALA A C 1
ATOM 1429 O O . ALA A 1 197 ? 5.218 6.428 21.110 1.00 49.47 197 ALA A O 1
ATOM 1430 N N . GLY A 1 198 ? 3.768 7.280 22.590 1.00 50.03 198 GLY A N 1
ATOM 1431 C CA . GLY A 1 198 ? 4.689 8.253 23.197 1.00 50.03 198 GLY A CA 1
ATOM 1432 C C . GLY A 1 198 ? 4.342 9.709 22.892 1.00 50.03 198 GLY A C 1
ATOM 1433 O O . GLY A 1 198 ? 5.042 10.354 22.111 1.00 50.03 198 GLY A O 1
ATOM 1434 N N . GLY A 1 199 ? 3.258 10.195 23.502 1.00 39.91 199 GLY A N 1
ATOM 1435 C CA . GLY A 1 199 ? 3.143 11.619 23.832 1.00 39.91 199 GLY A CA 1
ATOM 1436 C C . GLY A 1 199 ? 4.084 11.990 24.971 1.00 39.91 199 GLY A C 1
ATOM 1437 O O . GLY A 1 199 ? 4.460 11.070 25.734 1.00 39.91 199 GLY A O 1
#

Nearest PDB structures (foldseek):
  7skp-assembly1_B  TM=6.202E-01  e=7.495E-01  synthetic construct
  7skp-assembly1_A  TM=6.361E-01  e=1.180E+00  synthetic construct
  3i85-assembly1_A  TM=5.704E-01  e=8.720E-01  Homo sapiens
  8bl6-assembly1_A  TM=4.028E-01  e=3.518E-01  synthetic construct
  8bl3-assembly1_A  TM=3.968E-01  e=1.067E+00  Escherichia coli

Mean predicted aligned error: 7.85 Å

Foldseek 3Di:
DDDDDDDDDDDDPPPPPPPPQDWDWDWDEDAQKIKIKTAGQVAAQFWKWKDFPQDIAIDGAHRRRMDIDIGGQAPPTQKMWIGGPPDIDIDGYDDHPPHAWKKKKKAFAACQVKWKDWDPWTWDKDYDHGDDIIMTITGDDPPTWMKIKGAQAPVQAQDKGWIWMDGSPPDDIDIDIDGHHHNVQHRDIDIDTPDPPDD

pLDDT: mean 87.42, std 13.46, range [39.91, 98.56]

Sequence (199 aa):
MRRGTYLLLTVWPLAGLAQDCDVALTAQAAPGTISVHYSAPCAPYAPVSVTYGPVTFGEETGVDGQLDLTLPALSGVTTVRVQTGSAAHDLTLPPVADAQRFVALVLPGDDAGAELSADATQGQKFGFPGRAPQAWLLPVSAGALPVLSLPITGSTCGRRVALDLVDGRKGPRQQLEVTMPACSREGEVLHLPLVPAGG

Secondary structure (DSSP, 8-state):
-----------------------EEEEEEETTEEEEEEE-TT-TT-EEEEEETTEEEEEE--TTSEEEEEEE-BTT--EEEEEETTEEEEEEPPP-TTPBEEEEEEESSS----EEEETTEEPEEES-TTSS-EEEEEEE-TT--EEEEEE--TTTTTSEEEEEEEETTT-S-EEEEEEPPPGGGTT-EEEEE---S--

Solvent-accessible surface area (backbone atoms only — not comparable to full-atom values): 11406 Å² total; per-residue (Å²): 140,87,85,82,84,80,82,83,81,82,79,75,81,80,77,72,82,77,72,79,54,73,69,48,74,49,68,48,60,44,86,42,28,32,42,36,44,37,37,29,51,80,42,46,65,33,64,29,41,37,34,54,57,96,45,56,24,13,41,58,22,36,90,65,6,38,39,80,45,83,41,73,30,44,52,93,50,52,46,40,34,46,27,50,84,92,49,75,47,78,38,79,52,66,84,51,62,74,41,30,45,39,42,32,41,36,34,80,47,77,84,65,66,66,43,48,33,34,87,94,44,70,30,48,77,44,46,36,88,94,43,58,26,22,27,32,49,24,77,42,63,95,86,60,60,39,30,41,36,34,49,27,36,95,90,43,33,62,34,76,48,70,37,34,38,34,40,68,85,72,62,74,74,40,82,44,77,43,78,39,61,54,63,93,47,52,82,42,68,50,75,42,74,56,71,73,90,77,127